Protein AF-A0A091QZM6-F1 (afdb_monomer)

Mean predicted aligned error: 12.88 Å

Sequence (202 aa):
RRRISNVMIALTWALSAAISLAPLFGWGETYSPEQERCQVSQEPSYTIISTGGAFYLPLCVVLFVYWKIYKAAKFRMGGRRKNTVVPLPEAAQVKEASHEPQMVFTARHAAITFQTDGETWREQKEKKAALMVGILIGVFVLCWIPFFITELISPLCSCNIPPIWKSIFLWLGYSNSFFNPLIYTAFNKNYNNAFKNLFVKQ

Structure (mmCIF, N/CA/C/O backbone):
data_AF-A0A091QZM6-F1
#
_entry.id   AF-A0A091QZM6-F1
#
loop_
_atom_site.group_PDB
_atom_site.id
_atom_site.type_symbol
_atom_site.label_atom_id
_atom_site.label_alt_id
_atom_site.label_comp_id
_atom_site.label_asym_id
_atom_site.label_entity_id
_atom_site.label_seq_id
_atom_site.pdbx_PDB_ins_code
_atom_site.Cartn_x
_atom_site.Cartn_y
_atom_site.Cartn_z
_atom_site.occupancy
_atom_site.B_iso_or_equiv
_atom_site.auth_seq_id
_atom_site.auth_comp_id
_atom_site.auth_asym_id
_atom_site.auth_atom_id
_atom_site.pdbx_PDB_model_num
ATOM 1 N N . ARG A 1 1 ? -23.635 -10.072 3.179 1.00 75.00 1 ARG A N 1
ATOM 2 C CA . ARG A 1 1 ? -22.286 -9.681 3.675 1.00 75.00 1 ARG A CA 1
ATOM 3 C C . ARG A 1 1 ? -21.223 -10.721 3.323 1.00 75.00 1 ARG A C 1
ATOM 5 O O . ARG A 1 1 ? -20.401 -10.393 2.490 1.00 75.00 1 ARG A O 1
ATOM 12 N N . ARG A 1 2 ? -21.283 -11.973 3.814 1.00 86.88 2 ARG A N 1
ATOM 13 C CA . ARG A 1 2 ? -20.284 -13.023 3.482 1.00 86.88 2 ARG A CA 1
ATOM 14 C C . ARG A 1 2 ? -20.086 -13.266 1.975 1.00 86.88 2 ARG A C 1
ATOM 16 O O . ARG A 1 2 ? -18.957 -13.271 1.517 1.00 86.88 2 ARG A O 1
ATOM 23 N N . ARG A 1 3 ? -21.174 -13.370 1.196 1.00 90.94 3 ARG A N 1
ATOM 24 C CA . ARG A 1 3 ? -21.093 -13.510 -0.275 1.00 90.94 3 ARG A CA 1
ATOM 25 C C . ARG A 1 3 ? -20.355 -12.340 -0.942 1.00 90.94 3 ARG A C 1
ATOM 27 O O . ARG A 1 3 ? -19.509 -12.570 -1.787 1.00 90.94 3 ARG A O 1
ATOM 34 N N . ILE A 1 4 ? -20.625 -11.109 -0.502 1.00 93.00 4 ILE A N 1
ATOM 35 C CA . ILE A 1 4 ? -19.969 -9.897 -1.020 1.00 93.00 4 ILE A CA 1
ATOM 36 C C . ILE A 1 4 ? -18.479 -9.911 -0.665 1.00 93.00 4 ILE A C 1
ATOM 38 O O . ILE A 1 4 ? -17.653 -9.685 -1.535 1.00 93.00 4 ILE A O 1
ATOM 42 N N . SER A 1 5 ? -18.125 -10.246 0.581 1.00 91.75 5 SER A N 1
ATOM 43 C CA . SER A 1 5 ? -16.723 -10.359 1.000 1.00 91.75 5 SER A CA 1
ATOM 44 C C . SER A 1 5 ? -15.958 -11.412 0.196 1.00 91.75 5 SER A C 1
ATOM 46 O O . SER A 1 5 ? -14.845 -11.142 -0.239 1.00 91.75 5 SER A O 1
ATOM 48 N N . ASN A 1 6 ? -16.562 -12.575 -0.061 1.00 92.69 6 ASN A N 1
ATOM 49 C CA . ASN A 1 6 ? -15.935 -13.621 -0.873 1.00 92.69 6 ASN A CA 1
ATOM 50 C C . ASN A 1 6 ? -15.736 -13.172 -2.324 1.00 92.69 6 ASN A C 1
ATOM 52 O O . ASN A 1 6 ? -14.678 -13.419 -2.892 1.00 92.69 6 ASN A O 1
ATOM 56 N N . VAL A 1 7 ? -16.721 -12.477 -2.903 1.00 95.62 7 VAL A N 1
ATOM 57 C CA . VAL A 1 7 ? -16.600 -11.893 -4.246 1.00 95.62 7 VAL A CA 1
ATOM 58 C C . VAL A 1 7 ? -15.481 -10.854 -4.283 1.00 95.62 7 VAL A C 1
ATOM 60 O O . VAL A 1 7 ? -14.655 -10.899 -5.184 1.00 95.62 7 VAL A O 1
ATOM 63 N N . MET A 1 8 ? -15.393 -9.964 -3.289 1.00 92.06 8 MET A N 1
ATOM 64 C CA . MET A 1 8 ? -14.312 -8.975 -3.210 1.00 92.06 8 MET A CA 1
ATOM 65 C C . MET A 1 8 ? -12.934 -9.641 -3.142 1.00 92.06 8 MET A C 1
ATOM 67 O O . MET A 1 8 ? -12.046 -9.247 -3.886 1.00 92.06 8 MET A O 1
ATOM 71 N N . ILE A 1 9 ? -12.770 -10.676 -2.309 1.00 94.12 9 ILE A N 1
ATOM 72 C CA . ILE A 1 9 ? -11.512 -11.430 -2.206 1.00 94.12 9 ILE A CA 1
ATOM 73 C C . ILE A 1 9 ? -11.170 -12.087 -3.547 1.00 94.12 9 ILE A C 1
ATOM 75 O O . ILE A 1 9 ? -10.050 -11.936 -4.026 1.00 94.12 9 ILE A O 1
ATOM 79 N N . ALA A 1 10 ? -12.127 -12.778 -4.171 1.00 96.12 10 ALA A N 1
ATOM 80 C CA . ALA A 1 10 ? -11.915 -13.438 -5.456 1.00 96.12 10 ALA A CA 1
ATOM 81 C C . ALA A 1 10 ? -11.515 -12.440 -6.554 1.00 96.12 10 ALA A C 1
ATOM 83 O O . ALA A 1 10 ? -10.581 -12.705 -7.305 1.00 96.12 10 ALA A O 1
ATOM 84 N N . LEU A 1 11 ? -12.166 -11.273 -6.605 1.00 93.81 11 LEU A N 1
ATOM 85 C CA . LEU A 1 11 ? -11.822 -10.199 -7.538 1.00 93.81 11 LEU A CA 1
ATOM 86 C C . LEU A 1 11 ? -10.418 -9.645 -7.286 1.00 93.81 11 LEU A C 1
ATOM 88 O O . LEU A 1 11 ? -9.690 -9.408 -8.244 1.00 93.81 11 LEU A O 1
ATOM 92 N N . THR A 1 12 ? -10.015 -9.467 -6.024 1.00 92.81 12 THR A N 1
ATOM 93 C CA . THR A 1 12 ? -8.652 -9.033 -5.689 1.00 92.81 12 THR A CA 1
ATOM 94 C C . THR A 1 12 ? -7.616 -10.036 -6.188 1.00 92.81 12 THR A C 1
ATOM 96 O O . THR A 1 12 ? -6.683 -9.637 -6.874 1.00 92.81 12 THR A O 1
ATOM 99 N N . TRP A 1 13 ? -7.804 -11.331 -5.919 1.00 96.06 13 TRP A N 1
ATOM 100 C CA . TRP A 1 13 ? -6.890 -12.372 -6.400 1.00 96.06 13 TRP A CA 1
ATOM 101 C C . TRP A 1 13 ? -6.849 -12.460 -7.926 1.00 96.06 13 TRP A C 1
ATOM 103 O O . TRP A 1 13 ? -5.766 -12.558 -8.498 1.00 96.06 13 TRP A O 1
ATOM 113 N N . ALA A 1 14 ? -8.007 -12.385 -8.586 1.00 95.50 14 ALA A N 1
ATOM 114 C CA . ALA A 1 14 ? -8.092 -12.414 -10.042 1.00 95.50 14 ALA A CA 1
ATOM 115 C C . ALA A 1 14 ? -7.367 -11.218 -10.679 1.00 95.50 14 ALA A C 1
ATOM 117 O O . ALA A 1 14 ? -6.595 -11.399 -11.617 1.00 95.50 14 ALA A O 1
ATOM 118 N N . LEU A 1 15 ? -7.564 -10.010 -10.141 1.00 92.69 15 LEU A N 1
ATOM 119 C CA . LEU A 1 15 ? -6.886 -8.807 -10.623 1.00 92.69 15 LEU A CA 1
ATOM 120 C C . LEU A 1 15 ? -5.370 -8.881 -10.397 1.00 92.69 15 LEU A C 1
ATOM 122 O O . LEU A 1 15 ? -4.605 -8.551 -11.300 1.00 92.69 15 LEU A O 1
ATOM 126 N N . SER A 1 16 ? -4.928 -9.349 -9.226 1.00 93.75 16 SER A N 1
ATOM 127 C CA . SER A 1 16 ? -3.503 -9.552 -8.948 1.00 93.75 16 SER A CA 1
ATOM 128 C C . SER A 1 16 ? -2.875 -10.564 -9.908 1.00 93.75 16 SER A C 1
ATOM 130 O O . SER A 1 16 ? -1.824 -10.283 -10.474 1.00 93.75 16 SER A O 1
ATOM 132 N N . ALA A 1 17 ? -3.537 -11.699 -10.154 1.00 92.88 17 ALA A N 1
ATOM 133 C CA . ALA A 1 17 ? -3.062 -12.698 -11.109 1.00 92.88 17 ALA A CA 1
ATOM 134 C C . ALA A 1 17 ? -2.987 -12.137 -12.537 1.00 92.88 17 ALA A C 1
ATOM 136 O O . ALA A 1 17 ? -2.003 -12.374 -13.230 1.00 92.88 17 ALA A O 1
ATOM 137 N N . ALA A 1 18 ? -3.979 -11.349 -12.962 1.00 91.31 18 ALA A N 1
ATOM 138 C CA . ALA A 1 18 ? -3.978 -10.725 -14.282 1.00 91.31 18 ALA A CA 1
ATOM 139 C C . ALA A 1 18 ? -2.785 -9.775 -14.475 1.00 91.31 18 ALA A C 1
ATOM 141 O O . ALA A 1 18 ? -2.120 -9.837 -15.505 1.00 91.31 18 ALA A O 1
ATOM 142 N N . ILE A 1 19 ? -2.473 -8.941 -13.475 1.00 90.44 19 ILE A N 1
ATOM 143 C CA . ILE A 1 19 ? -1.323 -8.025 -13.531 1.00 90.44 19 ILE A CA 1
ATOM 144 C C . ILE A 1 19 ? -0.004 -8.812 -13.545 1.00 90.44 19 ILE A C 1
ATOM 146 O O . ILE A 1 19 ? 0.877 -8.504 -14.340 1.00 90.44 19 ILE A O 1
ATOM 150 N N . SER A 1 20 ? 0.133 -9.841 -12.703 1.00 88.94 20 SER A N 1
ATOM 151 C CA . SER A 1 20 ? 1.377 -10.617 -12.592 1.00 88.94 20 SER A CA 1
ATOM 152 C C . SER A 1 20 ? 1.649 -11.544 -13.779 1.00 88.94 20 SER A C 1
ATOM 154 O O . SER A 1 20 ? 2.810 -11.802 -14.082 1.00 88.94 20 SER A O 1
ATOM 156 N N . LEU A 1 21 ? 0.609 -12.062 -14.439 1.00 88.50 21 LEU A N 1
ATOM 157 C CA . LEU A 1 21 ? 0.744 -12.979 -15.577 1.00 88.50 21 LEU A CA 1
ATOM 158 C C . LEU A 1 21 ? 0.763 -12.256 -16.930 1.00 88.50 21 LEU A C 1
ATOM 160 O O . LEU A 1 21 ? 1.063 -12.893 -17.934 1.00 88.50 21 LEU A O 1
ATOM 164 N N . ALA A 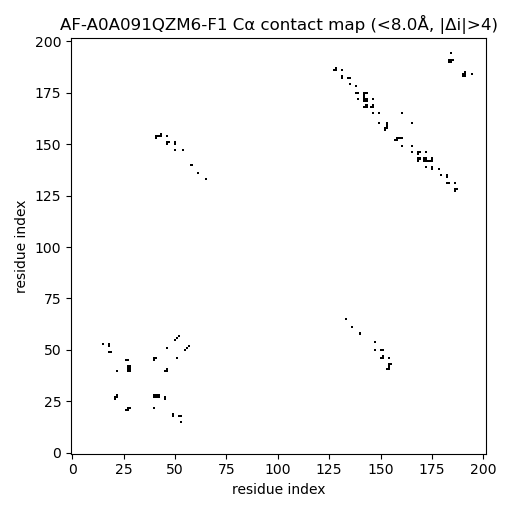1 22 ? 0.478 -10.950 -16.978 1.00 86.44 22 ALA A N 1
ATOM 165 C CA . ALA A 1 22 ? 0.478 -10.169 -18.217 1.00 86.44 22 ALA A CA 1
ATOM 166 C C . ALA A 1 22 ? 1.770 -10.316 -19.060 1.00 86.44 22 ALA A C 1
ATOM 168 O O . ALA A 1 22 ? 1.642 -10.505 -20.273 1.00 86.44 22 ALA A O 1
ATOM 169 N N . PRO A 1 23 ? 2.988 -10.359 -18.474 1.00 83.75 23 PRO A N 1
ATOM 170 C CA . PRO A 1 23 ? 4.209 -10.600 -19.248 1.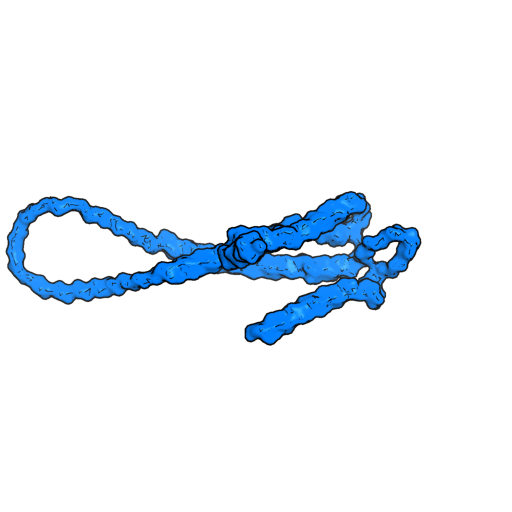00 83.75 23 PRO A CA 1
ATOM 171 C C . PRO A 1 23 ? 4.254 -11.966 -19.946 1.00 83.75 23 PRO A C 1
ATOM 173 O O . PRO A 1 23 ? 4.840 -12.081 -21.018 1.00 83.75 23 PRO A O 1
ATOM 176 N N . LEU A 1 24 ? 3.595 -12.996 -19.400 1.00 81.44 24 LEU A N 1
ATOM 177 C CA . LEU A 1 24 ? 3.545 -14.332 -20.015 1.00 81.44 24 LEU A CA 1
ATOM 178 C C . LEU A 1 24 ? 2.673 -14.372 -21.277 1.00 81.44 24 LEU A C 1
ATOM 180 O O . LEU A 1 24 ? 2.845 -15.257 -22.110 1.00 81.44 24 LEU A O 1
ATOM 184 N N . PHE A 1 25 ? 1.754 -13.416 -21.430 1.00 84.06 25 PHE A N 1
ATOM 185 C CA . PHE A 1 25 ? 0.902 -13.269 -22.613 1.00 84.06 25 PHE A CA 1
ATOM 186 C C . PHE A 1 25 ? 1.492 -12.302 -23.655 1.00 84.06 25 PHE A C 1
ATOM 188 O O . PHE A 1 25 ? 0.777 -11.853 -24.548 1.00 84.06 25 PHE A O 1
ATOM 195 N N . GLY A 1 26 ? 2.787 -11.979 -23.551 1.00 76.56 26 GLY A N 1
ATOM 196 C CA . GLY A 1 26 ? 3.495 -11.114 -24.500 1.00 76.56 26 GLY A CA 1
ATOM 197 C C . GLY A 1 26 ? 3.425 -9.622 -24.175 1.00 76.56 26 GLY A C 1
ATOM 198 O O . GLY A 1 26 ? 3.775 -8.803 -25.020 1.00 76.56 26 GLY A O 1
ATOM 199 N N . TRP A 1 27 ? 2.976 -9.248 -22.970 1.00 75.31 27 TRP A N 1
ATOM 200 C CA . TRP A 1 27 ? 2.929 -7.850 -22.536 1.00 75.31 27 TRP A CA 1
ATOM 201 C C . TRP A 1 27 ? 4.097 -7.526 -21.594 1.00 75.31 27 TRP A C 1
ATOM 203 O O . TRP A 1 27 ? 3.938 -7.430 -20.377 1.00 75.31 27 TRP A O 1
ATOM 213 N N . GLY A 1 28 ? 5.293 -7.427 -22.180 1.00 70.44 28 GLY A N 1
ATOM 214 C CA . GLY A 1 28 ? 6.567 -7.178 -21.504 1.00 70.44 28 GLY A CA 1
ATOM 215 C C . GLY A 1 28 ? 7.761 -7.631 -22.357 1.00 70.44 28 GLY A C 1
ATOM 216 O O . GLY A 1 28 ? 7.587 -8.406 -23.294 1.00 70.44 28 GLY A O 1
ATOM 217 N N . GLU A 1 29 ? 8.967 -7.171 -22.015 1.00 66.19 29 GLU A N 1
ATOM 218 C CA . GLU A 1 29 ? 10.235 -7.665 -22.568 1.00 66.19 29 GLU A CA 1
ATOM 219 C C . GLU A 1 29 ? 10.299 -9.199 -22.550 1.00 66.19 29 GLU A C 1
ATOM 221 O O . GLU A 1 29 ? 9.958 -9.843 -21.550 1.00 66.19 29 GLU A O 1
ATOM 226 N N . THR A 1 30 ? 10.768 -9.779 -23.655 1.00 59.88 30 THR A N 1
ATOM 227 C CA . THR A 1 30 ? 10.914 -11.233 -23.785 1.00 59.88 30 THR A CA 1
ATOM 228 C C . THR A 1 30 ? 12.075 -11.678 -22.897 1.00 59.88 30 THR A C 1
ATOM 230 O O . THR A 1 30 ? 13.169 -11.128 -22.992 1.00 59.88 30 THR A O 1
ATOM 233 N N . TYR A 1 31 ? 11.847 -12.653 -22.011 1.00 59.34 31 TYR A N 1
ATOM 234 C CA . TYR A 1 31 ? 12.883 -13.214 -21.136 1.00 59.34 31 TYR A CA 1
ATOM 235 C C . TYR A 1 31 ? 14.119 -13.611 -21.958 1.00 59.34 31 TYR A C 1
ATOM 237 O O . TYR A 1 31 ? 14.060 -14.568 -22.730 1.00 59.34 31 TYR A O 1
ATOM 245 N N . SER A 1 32 ? 15.225 -12.875 -21.798 1.00 58.25 32 SER A N 1
ATOM 246 C CA . SER A 1 32 ? 16.505 -13.240 -22.401 1.00 58.25 32 SER A CA 1
ATOM 247 C C . SER A 1 32 ? 17.282 -14.126 -21.419 1.00 58.25 32 SER A C 1
ATOM 249 O O . SER A 1 32 ? 17.712 -13.637 -20.367 1.00 58.25 32 SER A O 1
ATOM 251 N N . PRO A 1 33 ? 17.470 -15.428 -21.714 1.00 60.09 33 PRO A N 1
ATOM 252 C CA . PRO A 1 33 ? 18.212 -16.343 -20.846 1.00 60.09 33 PRO A CA 1
ATOM 253 C C . PRO A 1 33 ? 19.700 -15.973 -20.706 1.00 60.09 33 PRO A C 1
ATOM 255 O O . PRO A 1 33 ? 20.365 -16.486 -19.812 1.00 60.09 33 PRO A O 1
ATOM 258 N N . GLU A 1 34 ? 20.223 -15.058 -21.531 1.00 57.16 34 GLU A N 1
ATOM 259 C CA . GLU A 1 34 ? 21.635 -14.647 -21.535 1.00 57.16 34 GLU A CA 1
ATOM 260 C C . GLU A 1 34 ? 22.050 -13.784 -20.330 1.00 57.16 34 GLU A C 1
ATOM 262 O O . GLU A 1 34 ? 23.239 -13.601 -20.083 1.00 57.16 34 GLU A O 1
ATOM 267 N N . GLN A 1 35 ? 21.099 -13.243 -19.560 1.00 61.62 35 GLN A N 1
ATOM 268 C CA . GLN A 1 35 ? 21.398 -12.292 -18.480 1.00 61.62 35 GLN A CA 1
ATOM 269 C C . GLN A 1 35 ? 21.393 -12.876 -17.061 1.00 61.62 35 GLN A C 1
ATOM 271 O O . GLN A 1 35 ? 21.690 -12.122 -16.136 1.00 61.62 35 GLN A O 1
ATOM 276 N N . GLU A 1 36 ? 21.056 -14.161 -16.861 1.00 65.56 36 GLU A N 1
ATOM 277 C CA . GLU A 1 36 ? 20.960 -14.839 -15.541 1.00 65.56 36 GLU A CA 1
ATOM 278 C C . GLU A 1 36 ? 20.250 -14.013 -14.440 1.00 65.56 36 GLU A C 1
ATOM 280 O O . GLU A 1 36 ? 20.461 -14.187 -13.238 1.00 65.56 36 GLU A O 1
ATOM 285 N N . ARG A 1 37 ? 19.386 -13.071 -14.829 1.00 66.56 37 ARG A N 1
ATOM 286 C CA . ARG A 1 37 ? 18.745 -12.118 -13.923 1.00 66.56 37 ARG A CA 1
ATOM 287 C C . ARG A 1 37 ? 17.243 -12.308 -13.964 1.00 66.56 37 ARG A C 1
ATOM 289 O O . ARG A 1 37 ? 16.596 -12.039 -14.967 1.00 66.56 37 ARG A O 1
ATOM 296 N N . CYS A 1 38 ? 16.681 -12.718 -12.830 1.00 73.75 38 CYS A N 1
ATOM 297 C CA . CYS A 1 38 ? 15.241 -12.699 -12.615 1.00 73.75 38 CYS A CA 1
ATOM 298 C C . CYS A 1 38 ? 14.826 -11.283 -12.191 1.00 73.75 38 CYS A C 1
ATOM 300 O O . CYS A 1 38 ? 14.829 -10.956 -11.003 1.00 73.75 38 CYS A O 1
ATOM 302 N N . GLN A 1 39 ? 14.527 -10.424 -13.165 1.00 71.06 39 GLN A N 1
ATOM 303 C CA . GLN A 1 39 ? 13.991 -9.083 -12.928 1.00 71.06 39 GLN A CA 1
ATOM 304 C C . GLN A 1 39 ? 12.633 -8.917 -13.608 1.00 71.06 39 GLN A C 1
ATOM 306 O O . GLN A 1 39 ? 12.346 -9.548 -14.621 1.00 71.06 39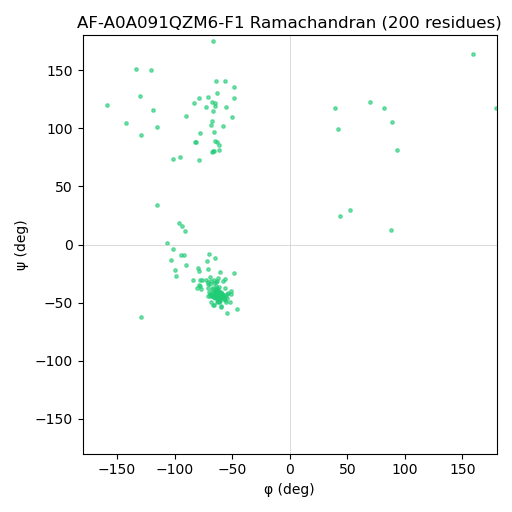 GLN A O 1
ATOM 311 N N . VAL A 1 40 ? 11.788 -8.073 -13.015 1.00 75.69 40 VAL A N 1
ATOM 312 C CA . VAL A 1 40 ? 10.503 -7.693 -13.606 1.00 75.69 40 VAL A CA 1
ATOM 313 C C . VAL A 1 40 ? 10.760 -6.945 -14.914 1.00 75.69 40 VAL A C 1
ATOM 315 O O . VAL A 1 40 ? 11.694 -6.142 -14.996 1.00 75.69 40 VAL A O 1
ATOM 318 N N . SER A 1 41 ? 9.920 -7.218 -15.917 1.00 77.31 41 SER A N 1
ATOM 319 C CA . SER A 1 41 ? 9.962 -6.559 -17.222 1.00 77.31 41 SER A CA 1
ATOM 320 C C . SER A 1 41 ? 10.045 -5.034 -17.076 1.00 77.31 41 SER A C 1
ATOM 322 O O . SER A 1 41 ? 9.231 -4.434 -16.372 1.00 77.31 41 SER A O 1
ATOM 324 N N . GLN A 1 42 ? 11.045 -4.424 -17.719 1.00 75.81 42 GLN A N 1
ATOM 325 C CA . GLN A 1 42 ? 11.314 -2.980 -17.664 1.00 75.81 42 GLN A CA 1
ATOM 326 C C . GLN A 1 42 ? 10.601 -2.203 -18.783 1.00 75.81 42 GLN A C 1
ATOM 328 O O . GLN A 1 42 ? 10.897 -1.028 -18.991 1.00 75.81 42 GLN A O 1
ATOM 333 N N . GLU A 1 43 ? 9.662 -2.835 -19.496 1.00 84.12 43 GLU A N 1
ATOM 334 C CA . GLU A 1 43 ? 8.812 -2.144 -20.467 1.00 84.12 43 GLU A CA 1
ATOM 335 C C . GLU A 1 43 ? 8.084 -0.970 -19.792 1.00 84.12 43 GLU A C 1
ATOM 337 O O . GLU A 1 43 ? 7.266 -1.210 -18.893 1.00 84.12 43 GLU A O 1
ATOM 342 N N . PRO A 1 44 ? 8.298 0.292 -20.220 1.00 85.75 44 PRO A N 1
ATOM 343 C CA . PRO A 1 44 ? 7.722 1.455 -19.546 1.00 85.75 44 PRO A CA 1
ATOM 344 C C . PRO A 1 44 ? 6.194 1.381 -19.426 1.00 85.75 44 PRO A C 1
ATOM 346 O O . PRO A 1 44 ? 5.624 1.750 -18.398 1.00 85.75 44 PRO A O 1
ATOM 349 N N . SER A 1 45 ? 5.523 0.857 -20.457 1.00 87.50 45 SER A N 1
ATOM 350 C CA . SER A 1 45 ? 4.065 0.698 -20.479 1.00 87.50 45 SER A CA 1
ATOM 351 C C . SER A 1 45 ? 3.572 -0.298 -19.421 1.00 87.50 45 SER A C 1
ATOM 353 O O . SER A 1 45 ? 2.647 0.008 -18.662 1.00 87.50 45 SER A O 1
ATOM 355 N N . TYR A 1 46 ? 4.231 -1.453 -19.311 1.00 88.12 46 TYR A N 1
ATOM 356 C CA . TYR A 1 46 ? 3.923 -2.468 -18.310 1.00 88.12 46 TYR A CA 1
ATOM 357 C C . TYR A 1 46 ? 4.238 -1.971 -16.898 1.00 88.12 46 TYR A C 1
ATOM 359 O O . TYR A 1 46 ? 3.411 -2.126 -15.998 1.00 88.12 46 TYR A O 1
ATOM 367 N N . THR A 1 47 ? 5.386 -1.324 -16.681 1.00 89.56 47 THR A N 1
ATOM 368 C CA . THR A 1 47 ? 5.772 -0.812 -15.359 1.00 89.56 47 THR A CA 1
ATOM 369 C C . THR A 1 47 ? 4.781 0.227 -14.838 1.00 89.56 47 THR A C 1
ATOM 371 O O . THR A 1 47 ? 4.358 0.132 -13.687 1.00 89.56 47 THR A O 1
ATOM 374 N N . ILE A 1 48 ? 4.347 1.191 -15.658 1.00 91.38 48 ILE A N 1
ATOM 375 C CA . ILE A 1 48 ? 3.383 2.220 -15.224 1.00 91.38 48 ILE A CA 1
ATOM 376 C C . ILE A 1 48 ? 2.045 1.583 -14.832 1.00 91.38 48 ILE A C 1
ATOM 378 O O . ILE A 1 48 ? 1.497 1.889 -13.771 1.00 91.38 48 ILE A O 1
ATOM 382 N N . ILE A 1 49 ? 1.518 0.681 -15.665 1.00 90.38 49 ILE A N 1
ATOM 383 C CA . ILE A 1 49 ? 0.211 0.053 -15.430 1.00 90.38 49 ILE A CA 1
ATOM 384 C C . ILE A 1 49 ? 0.273 -0.893 -14.228 1.00 90.38 49 ILE A C 1
ATOM 386 O O . ILE A 1 49 ? -0.612 -0.858 -13.372 1.00 90.38 49 ILE A O 1
ATOM 390 N N . SER A 1 50 ? 1.323 -1.709 -14.126 1.00 91.69 50 SER A N 1
ATOM 391 C CA . SER A 1 50 ? 1.485 -2.674 -13.036 1.00 91.69 50 SER A CA 1
ATOM 392 C C . SER A 1 50 ? 1.724 -1.987 -11.693 1.00 91.69 50 SER A C 1
ATOM 394 O O . SER A 1 50 ? 1.005 -2.271 -10.737 1.00 91.69 50 SER A O 1
ATOM 396 N N . THR A 1 51 ? 2.654 -1.030 -11.603 1.00 93.31 51 THR A N 1
ATOM 397 C CA . THR A 1 51 ? 2.906 -0.277 -10.358 1.00 93.31 51 THR A CA 1
ATOM 398 C C . THR A 1 51 ? 1.715 0.607 -9.986 1.00 93.31 51 THR A C 1
ATOM 400 O O . THR A 1 51 ? 1.341 0.698 -8.812 1.00 93.31 51 THR A O 1
ATOM 403 N N . GLY A 1 52 ? 1.053 1.204 -10.981 1.00 94.00 52 GLY A N 1
ATOM 404 C CA . GLY A 1 52 ? -0.173 1.976 -10.816 1.00 94.00 52 GLY A CA 1
ATOM 405 C C . GLY A 1 52 ? -1.307 1.141 -10.226 1.00 94.00 52 GLY A C 1
ATOM 406 O O . GLY A 1 52 ? -1.872 1.507 -9.195 1.00 94.00 52 GLY A O 1
ATOM 407 N N . GLY A 1 53 ? -1.615 0.002 -10.846 1.00 91.56 53 GLY A N 1
ATOM 408 C CA . GLY A 1 53 ? -2.693 -0.896 -10.430 1.00 91.56 53 GLY A CA 1
ATOM 409 C C . GLY A 1 53 ? -2.406 -1.659 -9.136 1.00 91.56 53 GLY A C 1
ATOM 410 O O . GLY A 1 53 ? -3.325 -1.884 -8.350 1.00 91.56 53 GLY A O 1
ATOM 411 N N . ALA A 1 54 ? -1.148 -2.026 -8.885 1.00 91.88 54 ALA A N 1
ATOM 412 C CA . ALA A 1 54 ? -0.765 -2.809 -7.711 1.00 91.88 54 ALA A CA 1
ATOM 413 C C . ALA A 1 54 ? -0.536 -1.957 -6.455 1.00 91.88 54 ALA A C 1
ATOM 415 O O . ALA A 1 54 ? -0.777 -2.440 -5.349 1.00 91.88 54 ALA A O 1
ATOM 416 N N . PHE A 1 55 ? -0.085 -0.707 -6.602 1.00 94.69 55 PHE A N 1
ATOM 417 C CA . PHE A 1 55 ? 0.335 0.106 -5.460 1.00 94.69 55 PHE A CA 1
ATOM 418 C C . PHE A 1 55 ? -0.301 1.490 -5.424 1.00 94.69 55 PHE A C 1
ATOM 420 O O . PHE A 1 55 ? -1.041 1.787 -4.487 1.00 94.69 55 PHE A O 1
ATOM 427 N N . TYR A 1 56 ? -0.053 2.339 -6.423 1.00 95.31 56 TYR A N 1
ATOM 428 C CA . TYR A 1 56 ? -0.417 3.757 -6.329 1.00 95.31 56 TYR A CA 1
ATOM 429 C C . TYR A 1 56 ? -1.931 3.991 -6.300 1.00 95.31 56 TYR A C 1
ATOM 431 O O . TYR A 1 56 ? -2.414 4.761 -5.471 1.00 95.31 56 TYR A O 1
ATOM 439 N N . LEU A 1 57 ? -2.701 3.309 -7.153 1.00 94.81 57 LEU A N 1
ATOM 440 C CA . LEU A 1 57 ? -4.157 3.440 -7.180 1.00 94.81 57 LEU A CA 1
ATOM 441 C C . LEU A 1 57 ? -4.800 2.897 -5.887 1.00 94.81 57 LEU A C 1
ATOM 443 O O . LEU A 1 57 ? -5.536 3.660 -5.249 1.00 94.81 57 LEU A O 1
ATOM 447 N N . PRO A 1 58 ? -4.513 1.655 -5.431 1.00 94.25 58 PRO A N 1
ATOM 448 C CA . PRO A 1 58 ? -4.985 1.180 -4.130 1.00 94.25 58 PRO A CA 1
ATOM 449 C C . PRO A 1 58 ? -4.588 2.105 -2.977 1.00 94.25 58 PRO A C 1
ATOM 451 O O . PRO A 1 58 ? -5.421 2.412 -2.122 1.00 94.25 58 PRO A O 1
ATOM 454 N N . LEU A 1 59 ? -3.349 2.606 -2.973 1.00 95.44 59 LEU A N 1
ATOM 455 C CA . LEU A 1 59 ? -2.857 3.508 -1.939 1.00 95.44 59 LEU A CA 1
ATOM 456 C C . LEU A 1 59 ? -3.652 4.817 -1.899 1.00 95.44 59 LEU A C 1
ATOM 458 O O . LEU A 1 59 ? -4.118 5.216 -0.832 1.00 95.44 59 LEU A O 1
ATOM 462 N N . CYS A 1 60 ? -3.859 5.463 -3.046 1.00 95.69 60 CYS A N 1
ATOM 463 C CA . CYS A 1 60 ? -4.645 6.692 -3.147 1.00 95.69 60 CYS A CA 1
ATOM 464 C C . CYS A 1 60 ? -6.074 6.500 -2.625 1.00 95.69 60 CYS A C 1
ATOM 466 O O . CYS A 1 60 ? -6.563 7.324 -1.849 1.00 95.69 60 CYS A O 1
ATOM 468 N N . VAL A 1 61 ? -6.731 5.396 -2.995 1.00 95.56 61 VAL A N 1
ATOM 469 C CA . VAL A 1 61 ? -8.084 5.070 -2.516 1.00 95.56 61 VAL A CA 1
ATOM 470 C C . VAL A 1 61 ? -8.094 4.887 -0.999 1.00 95.56 61 VAL A C 1
ATOM 472 O O . VAL A 1 61 ? -8.934 5.471 -0.311 1.00 95.56 61 VAL A O 1
ATOM 475 N N . VAL A 1 62 ? -7.149 4.117 -0.457 1.00 94.31 62 VAL A N 1
ATOM 476 C CA . VAL A 1 62 ? -7.046 3.852 0.984 1.00 94.31 62 VAL A CA 1
ATOM 477 C C . VAL A 1 62 ? -6.779 5.138 1.768 1.00 94.31 62 VAL A C 1
ATOM 479 O O . VAL A 1 62 ? -7.471 5.406 2.754 1.00 94.31 62 VAL A O 1
ATOM 482 N N . LEU A 1 63 ? -5.841 5.972 1.314 1.00 94.88 63 LEU A N 1
ATOM 483 C CA . LEU A 1 63 ? -5.537 7.263 1.935 1.00 94.88 63 LEU A CA 1
ATOM 484 C C . LEU A 1 63 ? -6.732 8.214 1.876 1.00 94.88 63 LEU A C 1
ATOM 486 O O . LEU A 1 63 ? -7.041 8.862 2.875 1.00 94.88 63 LEU A O 1
ATOM 490 N N . PHE A 1 64 ? -7.445 8.268 0.750 1.00 95.25 64 PHE A N 1
ATOM 491 C CA . PHE A 1 64 ? -8.646 9.089 0.608 1.00 95.25 64 PHE A CA 1
ATOM 492 C C . PHE A 1 64 ? -9.753 8.652 1.572 1.00 95.25 64 PHE A C 1
ATOM 494 O O . PHE A 1 64 ? -10.322 9.481 2.290 1.00 95.25 64 PHE A O 1
ATOM 501 N N . VAL A 1 65 ? -10.043 7.350 1.632 1.00 94.38 65 VAL A N 1
ATOM 502 C CA . VAL A 1 65 ? -11.039 6.792 2.556 1.00 94.38 65 VAL A CA 1
ATOM 503 C C . VAL A 1 65 ? -10.638 7.083 4.001 1.00 94.38 65 VAL A C 1
ATOM 505 O O . VAL A 1 65 ? -11.461 7.574 4.777 1.00 94.38 65 VAL A O 1
ATOM 508 N N . TYR A 1 66 ? -9.372 6.864 4.361 1.00 90.62 66 TYR A N 1
ATOM 509 C CA . TYR A 1 66 ? -8.877 7.135 5.708 1.00 90.62 66 TYR A CA 1
ATOM 510 C C . TYR A 1 66 ? -8.928 8.624 6.060 1.00 90.62 66 TYR A C 1
ATOM 512 O O . TYR A 1 66 ? -9.375 8.986 7.148 1.00 90.62 66 TYR A O 1
ATOM 520 N N . TRP A 1 67 ? -8.563 9.509 5.134 1.00 91.31 67 TRP A N 1
ATOM 521 C CA . TRP A 1 67 ? -8.677 10.955 5.315 1.00 91.31 67 TRP A CA 1
ATOM 522 C C . TRP A 1 67 ? -10.127 11.385 5.554 1.00 91.31 67 TRP A C 1
ATOM 524 O O . TRP A 1 67 ? -10.398 12.180 6.461 1.00 91.31 67 TRP A O 1
ATOM 534 N N . LYS A 1 68 ? -11.087 10.816 4.813 1.00 91.62 68 LYS A N 1
ATOM 535 C CA . LYS A 1 68 ? -12.516 11.053 5.059 1.00 91.62 68 LYS A CA 1
ATOM 536 C C . LYS A 1 68 ? -12.950 10.571 6.441 1.00 91.62 68 LYS A C 1
ATOM 538 O O . LYS A 1 68 ? -13.677 11.298 7.121 1.00 91.62 68 LYS A O 1
ATOM 543 N N . ILE A 1 69 ? -12.495 9.394 6.870 1.00 89.31 69 ILE A N 1
ATOM 544 C CA . ILE A 1 69 ? -12.774 8.852 8.210 1.00 89.31 69 ILE A CA 1
ATOM 545 C C . ILE A 1 69 ? -12.191 9.775 9.286 1.00 89.31 69 ILE A C 1
ATOM 547 O O . ILE A 1 69 ? -12.898 10.158 10.219 1.00 89.31 69 ILE A O 1
ATOM 551 N N . TYR A 1 70 ? -10.937 10.200 9.131 1.00 86.69 70 TYR A N 1
ATOM 552 C CA . TYR A 1 70 ? -10.271 11.123 10.046 1.00 86.69 70 TYR A CA 1
ATOM 553 C C . TYR A 1 70 ? -11.013 12.461 10.143 1.00 86.69 70 TYR A C 1
ATOM 555 O O . TYR A 1 70 ? -11.271 12.948 11.246 1.00 86.69 70 TYR A O 1
ATOM 563 N N . LYS A 1 71 ? -11.425 13.040 9.008 1.00 87.25 71 LYS A N 1
ATOM 564 C CA . LYS A 1 71 ? -12.198 14.291 8.976 1.00 87.25 71 LYS A CA 1
ATOM 565 C C . LYS A 1 71 ? -13.542 14.137 9.689 1.00 87.25 71 LYS A C 1
ATOM 567 O O . LYS A 1 71 ? -13.901 14.998 10.492 1.00 87.25 71 LYS A O 1
ATOM 572 N N . ALA A 1 72 ? -14.257 13.038 9.447 1.00 86.12 72 ALA A N 1
ATOM 573 C CA . ALA A 1 72 ? -15.520 12.743 10.123 1.00 86.12 72 ALA A CA 1
ATOM 574 C C . ALA A 1 72 ? -15.333 12.580 11.643 1.00 86.12 72 ALA A C 1
ATOM 576 O O . ALA A 1 72 ? -16.109 13.130 12.426 1.00 86.12 72 ALA A O 1
ATOM 577 N N . ALA A 1 73 ? -14.270 11.897 12.076 1.00 81.19 73 ALA A N 1
ATOM 578 C CA . ALA A 1 73 ? -13.937 11.740 13.490 1.00 81.19 73 ALA A CA 1
ATOM 579 C C . ALA A 1 73 ? -13.554 13.076 14.154 1.00 81.19 73 ALA A C 1
ATOM 581 O O . ALA A 1 73 ? -14.021 13.381 15.253 1.00 81.19 73 ALA A O 1
ATOM 582 N N . LYS A 1 74 ? -12.758 13.915 13.477 1.00 78.88 74 LYS A N 1
ATOM 583 C CA . LYS A 1 74 ? -12.366 15.246 13.970 1.00 78.88 74 LYS A CA 1
ATOM 584 C C . LYS A 1 74 ? -13.570 16.180 14.111 1.00 78.88 74 LYS A C 1
ATOM 586 O O . LYS A 1 74 ? -13.662 16.893 15.107 1.00 78.88 74 LYS A O 1
ATOM 591 N N . PHE A 1 75 ? -14.516 16.135 13.171 1.00 73.56 75 PHE A N 1
ATOM 592 C CA . PHE A 1 75 ? -15.755 16.916 13.243 1.00 73.56 75 PHE A CA 1
ATOM 593 C C . PHE A 1 75 ? -16.614 16.525 14.459 1.00 73.56 75 PHE A C 1
ATOM 595 O O . PHE A 1 75 ? -17.103 17.397 15.174 1.00 73.56 75 PHE A O 1
ATOM 602 N N . ARG A 1 76 ? -16.707 15.224 14.774 1.00 68.25 76 ARG A N 1
ATOM 603 C CA . ARG A 1 76 ? -17.399 14.727 15.980 1.00 68.25 76 ARG A CA 1
ATOM 604 C C . ARG A 1 76 ? -16.745 15.203 17.286 1.00 68.25 76 ARG A C 1
ATOM 606 O O . ARG A 1 76 ? -17.447 15.538 18.235 1.00 68.25 76 ARG A O 1
ATOM 613 N N . MET A 1 77 ? -15.413 15.289 17.341 1.00 60.50 77 MET A N 1
ATOM 614 C CA . MET A 1 77 ? -14.697 15.783 18.531 1.00 60.50 77 MET A CA 1
ATOM 615 C C . MET A 1 77 ? -14.757 17.310 18.696 1.00 60.50 77 MET A C 1
ATOM 617 O O . MET A 1 77 ? -14.760 17.799 19.825 1.00 60.50 77 MET A O 1
ATOM 621 N N . GLY A 1 78 ? -14.843 18.067 17.596 1.00 58.25 78 GLY A N 1
ATOM 622 C CA . GLY A 1 78 ? -14.994 19.527 17.624 1.00 58.25 78 GLY A CA 1
ATOM 623 C C . GLY A 1 78 ? -16.330 20.002 18.212 1.00 58.25 78 GLY A C 1
ATOM 624 O O . GLY A 1 78 ? -16.368 21.048 18.853 1.00 58.25 78 GLY A O 1
ATOM 625 N N . GLY A 1 79 ? -17.403 19.215 18.062 1.00 54.03 79 GLY A N 1
ATOM 626 C CA . GLY A 1 79 ? -18.714 19.505 18.660 1.00 54.03 79 GLY A CA 1
ATOM 627 C C . GLY A 1 79 ? -18.812 19.183 20.157 1.00 54.03 79 GLY A C 1
ATOM 628 O O . GLY A 1 79 ? -19.516 19.870 20.890 1.00 54.03 79 GLY A O 1
ATOM 629 N N . ARG A 1 80 ? -18.067 18.180 20.646 1.00 51.62 80 ARG A N 1
ATOM 630 C CA . ARG A 1 80 ? -18.159 17.696 22.039 1.00 51.62 80 ARG A CA 1
ATOM 631 C C . ARG A 1 80 ? -17.406 18.562 23.058 1.00 51.62 80 ARG A C 1
ATOM 633 O O . ARG A 1 80 ? -17.732 18.522 24.238 1.00 51.62 80 ARG A O 1
ATOM 640 N N . ARG A 1 81 ? -16.442 19.385 22.621 1.00 48.53 81 ARG A N 1
ATOM 641 C CA . ARG A 1 81 ? -15.677 20.297 23.501 1.00 48.53 81 ARG A CA 1
ATOM 642 C C . ARG A 1 81 ? -16.485 21.481 24.053 1.00 48.53 81 ARG A C 1
ATOM 644 O O . ARG A 1 81 ? -15.961 22.191 24.902 1.00 48.53 81 ARG A O 1
ATOM 651 N N . LYS A 1 82 ? -17.724 21.702 23.597 1.00 44.72 82 LYS A N 1
ATOM 652 C CA . LYS A 1 82 ? -18.578 22.809 24.066 1.00 44.72 82 LYS A CA 1
ATOM 653 C C . LYS A 1 82 ? -19.547 22.441 25.198 1.00 44.72 82 LYS A C 1
ATOM 655 O O . LYS A 1 82 ? -20.114 23.349 25.787 1.00 44.72 82 LYS A O 1
ATOM 660 N N . ASN A 1 83 ? -19.688 21.159 25.554 1.00 49.31 83 ASN A N 1
ATOM 661 C CA . ASN A 1 83 ? -20.689 20.709 26.535 1.00 49.31 83 ASN A CA 1
ATOM 662 C C . ASN A 1 83 ? -20.073 20.115 27.815 1.00 49.31 83 ASN A C 1
ATOM 664 O O . ASN A 1 83 ? -20.636 19.195 28.404 1.00 49.31 83 ASN A O 1
ATOM 668 N N . THR A 1 84 ? -18.923 20.623 28.266 1.00 39.56 84 THR A N 1
ATOM 669 C CA . THR A 1 84 ? -18.470 20.365 29.640 1.00 39.56 84 THR A CA 1
ATOM 670 C C . THR A 1 84 ? -19.202 21.338 30.561 1.00 39.56 84 THR A C 1
ATOM 672 O O . THR A 1 84 ? -18.727 22.444 30.806 1.00 39.56 84 THR A O 1
ATOM 675 N N . VAL A 1 85 ? -20.388 20.950 31.034 1.00 47.09 85 VAL A N 1
ATOM 676 C CA . VAL A 1 85 ? -21.029 21.618 32.173 1.00 47.09 85 VAL A CA 1
ATOM 677 C C . VAL A 1 85 ? -20.171 21.296 33.393 1.00 47.09 85 VAL A C 1
ATOM 679 O O . VAL A 1 85 ? -20.182 20.169 33.880 1.00 47.09 85 VAL A O 1
ATOM 682 N N . VAL A 1 86 ? -19.362 22.260 33.830 1.00 39.53 86 VAL A N 1
ATOM 683 C CA . VAL A 1 86 ? -18.664 22.209 35.117 1.00 39.53 86 VAL A CA 1
ATOM 684 C C . VAL A 1 86 ? -19.726 22.439 36.198 1.00 39.53 86 VAL A C 1
ATOM 686 O O . VAL A 1 86 ? -20.351 23.501 36.178 1.00 39.53 86 VAL A O 1
ATOM 689 N N . PRO A 1 87 ? -19.983 21.494 37.120 1.00 40.53 87 PRO A N 1
ATOM 690 C CA . PRO A 1 87 ? -20.793 21.786 38.293 1.00 40.53 87 PRO A CA 1
ATOM 691 C C . PRO A 1 87 ? -20.035 22.808 39.145 1.00 40.53 87 PRO A C 1
ATOM 693 O O . PRO A 1 87 ? -18.903 22.556 39.563 1.00 40.53 87 PRO A O 1
ATOM 696 N N . LEU A 1 88 ? -20.636 23.978 39.350 1.00 33.78 88 LEU A N 1
ATOM 697 C CA . LEU A 1 88 ? -20.139 24.972 40.296 1.00 33.78 88 LEU A CA 1
ATOM 698 C C . LEU A 1 88 ? -20.206 24.360 41.713 1.00 33.78 88 LEU A C 1
ATOM 700 O O . LEU A 1 88 ? -21.254 23.808 42.053 1.00 33.78 88 LEU A O 1
ATOM 704 N N . PRO A 1 89 ? -19.141 24.413 42.535 1.00 37.84 89 PRO A N 1
ATOM 705 C CA . PRO A 1 89 ? -19.199 23.907 43.900 1.00 37.84 89 PRO A CA 1
ATOM 706 C C . PRO A 1 89 ? -20.127 24.791 44.734 1.00 37.84 89 PRO A C 1
ATOM 708 O O . PRO A 1 89 ? -19.912 25.998 44.843 1.00 37.84 89 PRO A O 1
ATOM 711 N N . GLU A 1 90 ? -21.153 24.183 45.322 1.00 38.38 90 GLU A N 1
ATOM 712 C CA . GLU A 1 90 ? -22.000 24.804 46.332 1.00 38.38 90 GLU A CA 1
ATOM 713 C C . GLU A 1 90 ? -21.164 25.027 47.598 1.00 38.38 90 GLU A C 1
ATOM 715 O O . GLU A 1 90 ? -20.802 24.082 48.298 1.00 38.38 90 GLU A O 1
ATOM 720 N N . ALA A 1 91 ? -20.804 26.282 47.866 1.00 36.59 91 ALA A N 1
ATOM 721 C CA . ALA A 1 91 ? -20.169 26.681 49.110 1.00 36.59 91 ALA A CA 1
ATOM 722 C C . ALA A 1 91 ? -20.892 27.892 49.709 1.00 36.59 91 ALA A C 1
ATOM 724 O O . ALA A 1 91 ? -21.023 28.930 49.065 1.00 36.59 91 ALA A O 1
ATOM 725 N N . ALA A 1 92 ? -21.257 27.717 50.983 1.00 32.38 92 ALA A N 1
ATOM 726 C CA . ALA A 1 92 ? -21.660 28.708 51.984 1.00 32.38 92 ALA A CA 1
ATOM 727 C C . ALA A 1 92 ? -23.166 29.009 52.140 1.00 32.38 92 ALA A C 1
ATOM 729 O O . ALA A 1 92 ? -23.691 30.035 51.721 1.00 32.38 92 ALA A O 1
ATOM 730 N N . GLN A 1 93 ? -23.820 28.124 52.896 1.00 28.81 93 GLN A N 1
ATOM 731 C CA . GLN A 1 93 ? -24.960 28.430 53.764 1.00 28.81 93 GLN A CA 1
ATOM 732 C C . GLN A 1 93 ? -24.532 29.364 54.915 1.00 28.81 93 GLN A C 1
ATOM 734 O O . GLN A 1 93 ? -23.702 28.957 55.726 1.00 28.81 93 GLN A O 1
ATOM 739 N N . VAL A 1 94 ? -25.147 30.549 55.049 1.00 30.88 94 VAL A N 1
ATOM 740 C CA . VAL A 1 94 ? -25.322 31.255 56.338 1.00 30.88 94 VAL A CA 1
ATOM 741 C C . VAL A 1 94 ? -26.699 31.948 56.377 1.00 30.88 94 VAL A C 1
ATOM 743 O O . VAL A 1 94 ? -26.913 32.961 55.726 1.00 30.88 94 VAL A O 1
ATOM 746 N N . LYS A 1 95 ? -27.605 31.331 57.149 1.00 28.67 95 LYS A N 1
ATOM 747 C CA . LYS A 1 95 ? -28.682 31.850 58.025 1.00 28.67 95 LYS A CA 1
ATOM 748 C C . LYS A 1 95 ? -29.563 33.074 57.655 1.00 28.67 95 LYS A C 1
ATOM 750 O O . LYS A 1 95 ? -29.129 34.214 57.731 1.00 28.67 95 LYS A O 1
ATOM 755 N N . GLU A 1 96 ? -30.864 32.752 57.531 1.00 27.64 96 GLU A N 1
ATOM 756 C CA . GLU A 1 96 ? -31.987 33.162 58.422 1.00 27.64 96 GLU A CA 1
ATOM 757 C C . GLU A 1 96 ? -32.759 34.480 58.148 1.00 27.64 96 GLU A C 1
ATOM 759 O O . GLU A 1 96 ? -32.283 35.556 58.487 1.00 27.64 96 GLU A O 1
ATOM 764 N N . ALA A 1 97 ? -33.998 34.360 57.614 1.00 26.12 97 ALA A N 1
ATOM 765 C CA . ALA A 1 97 ? -35.233 35.054 58.060 1.00 26.12 97 ALA A CA 1
ATOM 766 C C . ALA A 1 97 ? -36.498 34.707 57.206 1.00 26.12 97 ALA A C 1
ATOM 768 O O . ALA A 1 97 ? -36.567 35.040 56.029 1.00 26.12 97 ALA A O 1
ATOM 769 N N . SER A 1 98 ? -37.503 34.106 57.866 1.00 23.72 98 SER A N 1
ATOM 770 C CA . SER A 1 98 ? -38.957 34.425 57.863 1.00 23.72 98 SER A CA 1
ATOM 771 C C . SER A 1 98 ? -39.921 34.204 56.657 1.00 23.72 98 SER A C 1
ATOM 773 O O . SER A 1 98 ? -39.842 34.880 55.640 1.00 23.72 98 SER A O 1
ATOM 775 N N . HIS A 1 99 ? -40.978 33.413 56.956 1.00 23.69 99 HIS A N 1
ATOM 776 C CA . HIS A 1 99 ? -42.386 33.377 56.467 1.00 23.69 99 HIS A CA 1
ATOM 777 C C . HIS A 1 99 ? -42.804 32.672 55.135 1.00 23.69 99 HIS A C 1
ATOM 779 O O . HIS A 1 99 ? -42.448 33.077 54.036 1.00 23.69 99 HIS A O 1
ATOM 785 N N . GLU A 1 100 ? -43.658 31.638 55.284 1.00 24.95 100 GLU A N 1
ATOM 786 C CA . GLU A 1 100 ? -44.488 30.872 54.305 1.00 24.95 100 GLU A CA 1
ATOM 787 C C . GLU A 1 100 ? -45.626 31.713 53.653 1.00 24.95 100 GLU A C 1
ATOM 789 O O . GLU A 1 100 ? -45.902 32.795 54.181 1.00 24.95 100 GLU A O 1
ATOM 794 N N . PRO A 1 101 ? -46.436 31.223 52.668 1.00 35.38 101 PRO A N 1
ATOM 795 C CA . PRO A 1 101 ? -46.322 30.049 51.774 1.00 35.38 101 PRO A CA 1
ATOM 796 C C . PRO A 1 101 ? -46.630 30.354 50.277 1.00 35.38 101 PRO A C 1
ATOM 798 O O . PRO A 1 101 ? -47.502 31.162 49.968 1.00 35.38 101 PRO A O 1
ATOM 801 N N . GLN A 1 102 ? -46.046 29.622 49.314 1.00 24.27 102 GLN A N 1
ATOM 802 C CA . GLN A 1 102 ? -46.745 29.345 48.042 1.00 24.27 102 GLN A CA 1
ATOM 803 C C . GLN A 1 102 ? -46.186 28.117 47.310 1.00 24.27 102 GLN A C 1
ATOM 805 O O . GLN A 1 102 ? -45.020 28.055 46.923 1.00 24.27 102 GLN A O 1
ATOM 810 N N . MET A 1 103 ? -47.063 27.132 47.111 1.00 32.97 103 MET A N 1
ATOM 811 C CA . MET A 1 103 ? -46.805 25.934 46.323 1.00 32.97 103 MET A CA 1
ATOM 812 C C . MET A 1 103 ? -46.636 26.292 44.846 1.00 32.97 103 MET A C 1
ATOM 814 O O . MET A 1 103 ? -47.598 26.661 44.178 1.00 32.97 103 MET A O 1
ATOM 818 N N . VAL A 1 104 ? -45.438 26.081 44.310 1.00 27.14 104 VAL A N 1
ATOM 819 C CA . VAL A 1 104 ? -45.247 25.895 42.871 1.00 27.14 104 VAL A CA 1
ATOM 820 C C . VAL A 1 104 ? -44.427 24.629 42.681 1.00 27.14 104 VAL A C 1
ATOM 822 O O . VAL A 1 104 ? -43.197 24.635 42.720 1.00 27.14 104 VAL A O 1
ATOM 825 N N . PHE A 1 105 ? -45.133 23.518 42.471 1.00 35.12 105 PHE A N 1
ATOM 826 C CA . PHE A 1 105 ? -44.555 22.279 41.966 1.00 35.12 105 PHE A CA 1
ATOM 827 C C . PHE A 1 105 ? -44.089 22.514 40.523 1.00 35.12 105 PHE A C 1
ATOM 829 O O . PHE A 1 105 ? -44.772 22.189 39.557 1.00 35.12 105 PHE A O 1
ATOM 836 N N . THR A 1 106 ? -42.914 23.115 40.357 1.00 36.00 106 THR A N 1
ATOM 837 C CA . THR A 1 106 ? -42.168 23.034 39.099 1.00 36.00 106 THR A CA 1
ATOM 838 C C . THR A 1 106 ? -41.171 21.903 39.235 1.00 36.00 106 THR A C 1
ATOM 840 O O . THR A 1 106 ? -39.971 22.103 39.400 1.00 36.00 106 THR A O 1
ATOM 843 N N . ALA A 1 107 ? -41.679 20.674 39.142 1.00 37.78 107 ALA A N 1
ATOM 844 C CA . ALA A 1 107 ? -40.845 19.528 38.827 1.00 37.78 107 ALA A CA 1
ATOM 845 C C . ALA A 1 107 ? -40.313 19.702 37.398 1.00 37.78 107 ALA A C 1
ATOM 847 O O . ALA A 1 107 ? -40.834 19.128 36.439 1.00 37.78 107 ALA A O 1
ATOM 848 N N . ARG A 1 108 ? -39.260 20.515 37.248 1.00 40.34 108 ARG A N 1
ATOM 849 C CA . ARG A 1 108 ? -38.357 20.436 36.104 1.00 40.34 108 ARG A CA 1
ATOM 850 C C . ARG A 1 108 ? -37.707 19.064 36.191 1.00 40.34 108 ARG A C 1
ATOM 852 O O . ARG A 1 108 ? -36.656 18.898 36.799 1.00 40.34 108 ARG A O 1
ATOM 859 N N . HIS A 1 109 ? -38.364 18.082 35.586 1.00 39.00 109 HIS A N 1
ATOM 860 C CA . HIS A 1 109 ? -37.737 16.849 35.157 1.00 39.00 109 HIS A CA 1
ATOM 861 C C . HIS A 1 109 ? -36.671 17.248 34.138 1.00 39.00 109 HIS A C 1
ATOM 863 O O . HIS A 1 109 ? -36.894 17.234 32.929 1.00 39.00 109 HIS A O 1
ATOM 869 N N . ALA A 1 110 ? -35.508 17.674 34.629 1.00 39.12 110 ALA A N 1
ATOM 870 C CA . ALA A 1 110 ? -34.295 17.568 33.860 1.00 39.12 110 ALA A CA 1
ATOM 871 C C . ALA A 1 110 ? -34.172 16.075 33.573 1.00 39.12 110 ALA A C 1
ATOM 873 O O . ALA A 1 110 ? -33.862 15.287 34.464 1.00 39.12 110 ALA A O 1
ATOM 874 N N . ALA A 1 111 ? -34.518 15.673 32.352 1.00 35.91 111 ALA A N 1
ATOM 875 C CA . ALA A 1 111 ? -34.184 14.361 31.846 1.00 35.91 111 ALA A CA 1
ATOM 876 C C . ALA A 1 111 ? -32.653 14.289 31.835 1.00 35.91 111 ALA A C 1
ATOM 878 O O . ALA A 1 111 ? -32.006 14.630 30.844 1.00 35.91 111 ALA A O 1
ATOM 879 N N . ILE A 1 112 ? -32.063 13.913 32.974 1.00 48.88 112 ILE A N 1
ATOM 880 C CA . ILE A 1 112 ? -30.671 13.502 33.063 1.00 48.88 112 ILE A CA 1
ATOM 881 C C . ILE A 1 112 ? -30.631 12.224 32.243 1.00 48.88 112 ILE A C 1
ATOM 883 O O . ILE A 1 112 ? -30.909 11.129 32.726 1.00 48.88 112 ILE A O 1
ATOM 887 N N . THR A 1 113 ? -30.384 12.386 30.947 1.00 46.34 113 THR A N 1
ATOM 888 C CA . THR A 1 113 ? -30.133 11.267 30.057 1.00 46.34 113 THR A CA 1
ATOM 889 C C . THR A 1 113 ? -28.821 10.688 30.554 1.00 46.34 113 THR A C 1
ATOM 891 O O . THR A 1 113 ? -27.754 11.237 30.284 1.00 46.34 113 THR A O 1
ATOM 894 N N . PHE A 1 114 ? -28.901 9.641 31.375 1.00 48.91 114 PHE A N 1
ATOM 895 C CA . PHE A 1 114 ? -27.753 8.868 31.823 1.00 48.91 114 PHE A CA 1
ATOM 896 C C . PHE A 1 114 ? -27.212 8.154 30.585 1.00 48.91 114 PHE A C 1
ATOM 898 O O . PHE A 1 114 ? -27.562 7.014 30.285 1.00 48.91 114 PHE A O 1
ATOM 905 N N . GLN A 1 115 ? -26.452 8.890 29.777 1.00 53.31 115 GLN A N 1
ATOM 906 C CA . GLN A 1 115 ? -25.944 8.450 28.489 1.00 53.31 115 GLN A CA 1
ATOM 907 C C . GLN A 1 115 ? -24.737 7.535 28.736 1.00 53.31 115 GLN A C 1
ATOM 909 O O . GLN A 1 115 ? -23.579 7.900 28.570 1.00 53.31 115 GLN A O 1
ATOM 914 N N . THR A 1 116 ? -25.074 6.339 29.222 1.00 56.03 116 THR A N 1
ATOM 915 C CA . THR A 1 116 ? -24.493 5.033 28.906 1.00 56.03 116 THR A CA 1
ATOM 916 C C . THR A 1 116 ? -22.970 4.977 28.790 1.00 56.03 116 THR A C 1
ATOM 918 O O . THR A 1 116 ? -22.406 5.171 27.713 1.00 56.03 116 THR A O 1
ATOM 921 N N . ASP A 1 117 ? -22.324 4.522 29.865 1.00 59.00 117 ASP A N 1
ATOM 922 C CA . ASP A 1 117 ? -20.928 4.043 29.900 1.00 59.00 117 ASP A CA 1
ATOM 923 C C . ASP A 1 117 ? -20.610 3.021 28.771 1.00 59.00 117 ASP A C 1
ATOM 925 O O . ASP A 1 117 ? -19.491 2.898 28.274 1.00 59.00 117 ASP A O 1
ATOM 929 N N . GLY A 1 118 ? -21.639 2.330 28.263 1.00 64.75 118 GLY A N 1
ATOM 930 C CA . GLY A 1 118 ? -21.534 1.454 27.094 1.00 64.75 118 GLY A CA 1
ATOM 931 C C . GLY A 1 118 ? -21.269 2.166 25.757 1.00 64.75 118 GLY A C 1
ATOM 932 O O . GLY A 1 118 ? -20.614 1.585 24.888 1.00 64.75 118 GLY A O 1
ATOM 933 N N . GLU A 1 119 ? -21.739 3.401 25.554 1.00 69.75 119 GLU A N 1
ATOM 934 C CA . GLU A 1 119 ? -21.522 4.145 24.300 1.00 69.75 119 GLU A CA 1
ATOM 935 C C . GLU A 1 119 ? -20.138 4.792 24.238 1.00 69.75 119 GLU A C 1
ATOM 937 O O . GLU A 1 119 ? -19.478 4.738 23.197 1.00 69.75 119 GLU A O 1
ATOM 942 N N . THR A 1 120 ? -19.636 5.300 25.365 1.00 73.06 120 THR A N 1
ATOM 943 C CA . THR A 1 120 ? -18.260 5.806 25.483 1.00 73.06 120 THR A CA 1
ATOM 944 C C . THR A 1 120 ? -17.236 4.688 25.269 1.00 73.06 120 THR A C 1
ATOM 946 O O . THR A 1 120 ? -16.256 4.885 24.543 1.00 73.06 120 THR A O 1
ATOM 949 N N . TRP A 1 121 ? -17.475 3.490 25.815 1.00 70.19 121 TRP A N 1
ATOM 950 C CA . TRP A 1 121 ? -16.621 2.316 25.599 1.00 70.19 121 TRP A CA 1
ATOM 951 C C . TRP A 1 121 ? -16.600 1.856 24.133 1.00 70.19 121 TRP A C 1
ATOM 953 O O . TRP A 1 121 ? -15.532 1.558 23.586 1.00 70.19 121 TRP A O 1
ATOM 963 N N . ARG A 1 122 ? -17.762 1.836 23.460 1.00 76.00 122 ARG A N 1
ATOM 964 C CA . ARG A 1 122 ? -17.859 1.522 22.021 1.00 76.00 122 ARG A CA 1
ATOM 965 C C . ARG A 1 122 ? -17.084 2.535 21.182 1.00 76.00 122 ARG A C 1
ATOM 967 O O . ARG A 1 122 ? -16.279 2.128 20.349 1.00 76.00 122 ARG A O 1
ATOM 974 N N . GLU A 1 123 ? -17.231 3.827 21.466 1.00 78.88 123 GLU A N 1
ATOM 975 C CA . GLU A 1 123 ? -16.506 4.898 20.773 1.00 78.88 123 GLU A CA 1
ATOM 976 C C . GLU A 1 123 ? -14.982 4.780 20.964 1.00 78.88 123 GLU A C 1
ATOM 978 O O . GLU A 1 123 ? -14.210 4.943 20.016 1.00 78.88 123 GLU A O 1
ATOM 983 N N . GLN A 1 124 ? -14.517 4.449 22.174 1.00 76.88 124 GLN A N 1
ATOM 984 C CA . GLN A 1 124 ? -13.095 4.189 22.430 1.00 76.88 124 GLN A CA 1
ATOM 985 C C . GLN A 1 124 ? -12.579 2.974 21.648 1.00 76.88 124 GLN A C 1
ATOM 987 O O . GLN A 1 124 ? -11.461 3.005 21.127 1.00 76.88 124 GLN A O 1
ATOM 992 N N . LYS A 1 125 ? -13.376 1.906 21.539 1.00 80.94 125 LYS A N 1
ATOM 993 C CA . LYS A 1 125 ? -13.020 0.708 20.767 1.00 80.94 125 LYS A CA 1
ATOM 994 C C . LYS A 1 125 ? -12.953 1.002 19.267 1.00 80.94 125 LYS A C 1
ATOM 996 O O . LYS A 1 125 ? -12.015 0.556 18.611 1.00 80.94 125 LYS A O 1
ATOM 1001 N N . GLU A 1 126 ? -13.884 1.796 18.746 1.00 83.00 126 GLU A N 1
ATOM 1002 C CA . GLU A 1 126 ? -13.872 2.270 17.357 1.00 83.00 126 GLU A CA 1
ATOM 1003 C C . GLU A 1 126 ? -12.652 3.151 17.063 1.00 83.00 126 GLU A C 1
ATOM 1005 O O . GLU A 1 126 ? -11.977 2.940 16.058 1.00 83.00 126 GLU A O 1
ATOM 1010 N N . LYS A 1 127 ? -12.296 4.075 17.968 1.00 82.19 127 LYS A N 1
ATOM 1011 C CA . LYS A 1 127 ? -11.076 4.897 17.852 1.00 82.19 127 LYS A CA 1
ATOM 1012 C C . LYS A 1 127 ? -9.808 4.047 17.832 1.00 82.19 127 LYS A C 1
ATOM 1014 O O . LYS A 1 127 ? -8.929 4.292 17.010 1.00 82.19 127 LYS A O 1
ATOM 1019 N N . LYS A 1 128 ? -9.715 3.031 18.697 1.00 84.38 128 LYS A N 1
ATOM 1020 C CA . LYS A 1 128 ? -8.584 2.087 18.710 1.00 84.38 128 LYS A CA 1
ATOM 1021 C C . LYS A 1 128 ? -8.505 1.270 17.422 1.00 84.38 128 LYS A C 1
ATOM 1023 O O . LYS A 1 128 ? -7.415 1.104 16.885 1.00 84.38 128 LYS A O 1
ATOM 1028 N N . ALA A 1 129 ? -9.641 0.805 16.905 1.00 85.88 129 ALA A N 1
ATOM 1029 C CA . ALA A 1 129 ? -9.691 0.101 15.627 1.00 85.88 129 ALA A CA 1
ATOM 1030 C C . ALA A 1 129 ? -9.257 1.008 14.462 1.00 85.88 129 ALA A C 1
ATOM 1032 O O . ALA A 1 129 ? -8.453 0.591 13.634 1.00 85.88 129 ALA A O 1
ATOM 1033 N N . ALA A 1 130 ? -9.719 2.261 14.428 1.00 87.00 130 ALA A N 1
ATOM 1034 C CA . ALA A 1 130 ? -9.307 3.237 13.421 1.00 87.00 130 ALA A CA 1
ATOM 1035 C C . ALA A 1 130 ? -7.809 3.574 13.512 1.00 87.00 130 ALA A C 1
ATOM 1037 O O . ALA A 1 130 ? -7.145 3.650 12.482 1.00 87.00 130 ALA A O 1
ATOM 1038 N N . LEU A 1 131 ? -7.262 3.713 14.726 1.00 87.31 131 LEU A N 1
ATOM 1039 C CA . LEU A 1 131 ? -5.826 3.904 14.948 1.00 87.31 131 LEU A CA 1
ATOM 1040 C C . LEU A 1 131 ? -5.018 2.710 14.430 1.00 87.31 131 LEU A C 1
ATOM 1042 O O . LEU A 1 131 ? -4.046 2.906 13.711 1.00 87.31 131 LEU A O 1
ATOM 1046 N N . MET A 1 132 ? -5.439 1.484 14.751 1.00 89.38 132 MET A N 1
ATOM 1047 C CA . MET A 1 132 ? -4.801 0.262 14.256 1.00 89.38 132 MET A CA 1
ATOM 1048 C C . MET A 1 132 ? -4.772 0.238 12.723 1.00 89.38 132 MET A C 1
ATOM 1050 O O . MET A 1 132 ? -3.720 0.005 12.139 1.00 89.38 132 MET A O 1
ATOM 1054 N N . VAL A 1 133 ? -5.899 0.545 12.068 1.00 91.00 133 VAL A N 1
ATOM 1055 C CA . VAL A 1 133 ? -5.979 0.653 10.600 1.00 91.00 133 VAL A CA 1
ATOM 1056 C C . VAL A 1 133 ? -5.034 1.734 10.068 1.00 91.00 133 VAL A C 1
ATOM 1058 O O . VAL A 1 133 ? -4.325 1.489 9.098 1.00 91.00 133 VAL A O 1
ATOM 1061 N N . GLY A 1 134 ? -4.961 2.897 10.719 1.00 91.88 134 GLY A N 1
ATOM 1062 C CA . GLY A 1 134 ? -4.024 3.961 10.349 1.00 91.88 134 GLY A CA 1
ATOM 1063 C C . GLY A 1 134 ? -2.555 3.541 10.457 1.00 91.88 134 GLY A C 1
ATOM 1064 O O . GLY A 1 134 ? -1.770 3.848 9.563 1.00 91.88 134 GLY A O 1
ATOM 1065 N N . ILE A 1 135 ? -2.189 2.796 11.504 1.00 92.31 135 ILE A N 1
ATOM 1066 C CA . ILE A 1 135 ? -0.830 2.260 11.684 1.00 92.31 135 ILE A CA 1
ATOM 1067 C C . ILE A 1 135 ? -0.506 1.236 10.591 1.00 92.31 135 ILE A C 1
ATOM 1069 O O . ILE A 1 135 ? 0.566 1.317 10.001 1.00 92.31 135 ILE A O 1
ATOM 1073 N N . LEU A 1 136 ? -1.431 0.323 10.273 1.00 92.75 136 LEU A N 1
ATOM 1074 C CA . LEU A 1 136 ? -1.247 -0.662 9.197 1.00 92.75 136 LEU A CA 1
ATOM 1075 C C . LEU A 1 136 ? -0.978 0.021 7.849 1.00 92.75 136 LEU A C 1
ATOM 1077 O O . LEU A 1 136 ? -0.043 -0.350 7.147 1.00 92.75 136 LEU A O 1
ATOM 1081 N N . ILE A 1 137 ? -1.757 1.057 7.517 1.00 93.88 137 ILE A N 1
ATOM 1082 C CA . ILE A 1 137 ? -1.567 1.846 6.291 1.00 93.88 137 ILE A CA 1
ATOM 1083 C C . ILE A 1 137 ? -0.212 2.560 6.318 1.00 93.88 137 ILE A C 1
ATOM 1085 O O . ILE A 1 137 ? 0.516 2.519 5.332 1.00 93.88 137 ILE A O 1
ATOM 1089 N N . GLY A 1 138 ? 0.146 3.193 7.438 1.00 94.50 138 GLY A N 1
ATOM 1090 C CA . GLY A 1 138 ? 1.420 3.900 7.582 1.00 94.50 138 GLY A CA 1
ATOM 1091 C C . GLY A 1 138 ? 2.631 2.984 7.406 1.00 94.50 138 GLY A C 1
ATOM 1092 O O . GLY A 1 138 ? 3.540 3.314 6.651 1.00 94.50 138 GLY A O 1
ATOM 1093 N N . VAL A 1 139 ? 2.628 1.812 8.045 1.00 95.62 139 VAL A N 1
ATOM 1094 C CA . VAL A 1 139 ? 3.711 0.826 7.915 1.00 95.62 139 VAL A CA 1
ATOM 1095 C C . VAL A 1 139 ? 3.785 0.276 6.494 1.00 95.62 139 VAL A C 1
ATOM 1097 O O . VAL A 1 139 ? 4.875 0.233 5.929 1.00 95.62 139 VAL A O 1
ATOM 1100 N N . PHE A 1 140 ? 2.642 -0.057 5.886 1.00 95.25 140 PHE A N 1
ATOM 1101 C CA . PHE A 1 140 ? 2.586 -0.492 4.491 1.00 95.25 140 PHE A CA 1
ATOM 1102 C C . PHE A 1 140 ? 3.232 0.536 3.557 1.00 95.25 140 PHE A C 1
ATOM 1104 O O . PHE A 1 140 ? 4.104 0.190 2.766 1.00 95.25 140 PHE A O 1
ATOM 1111 N N . VAL A 1 141 ? 2.858 1.809 3.699 1.00 95.56 141 VAL A N 1
ATOM 1112 C CA . VAL A 1 141 ? 3.404 2.924 2.916 1.00 95.56 141 VAL A CA 1
ATOM 1113 C C . VAL A 1 141 ? 4.910 3.058 3.110 1.00 95.56 141 VAL A C 1
ATOM 1115 O O . VAL A 1 141 ? 5.644 3.064 2.128 1.00 95.56 141 VAL A O 1
ATOM 1118 N N . LEU A 1 142 ? 5.382 3.130 4.354 1.00 95.62 142 LEU A N 1
ATOM 1119 C CA . LEU A 1 142 ? 6.806 3.305 4.651 1.00 95.62 142 LEU A CA 1
ATOM 1120 C C . LEU A 1 142 ? 7.659 2.144 4.131 1.00 95.62 142 LEU A C 1
ATOM 1122 O O . LEU A 1 142 ? 8.771 2.371 3.660 1.00 95.62 142 LEU A O 1
ATOM 1126 N N . CYS A 1 143 ? 7.137 0.918 4.191 1.00 96.31 143 CYS A N 1
ATOM 1127 C CA . CYS A 1 143 ? 7.872 -0.264 3.757 1.00 96.31 143 CYS A CA 1
ATOM 1128 C C . CYS A 1 143 ? 7.910 -0.410 2.230 1.00 96.31 143 CYS A C 1
ATOM 1130 O O . CYS A 1 143 ? 8.927 -0.822 1.680 1.00 96.31 143 CYS A O 1
ATOM 1132 N N . TRP A 1 144 ? 6.813 -0.082 1.541 1.00 96.12 144 TRP A N 1
ATOM 1133 C CA . TRP A 1 144 ? 6.662 -0.360 0.109 1.00 96.12 144 TRP A CA 1
ATOM 1134 C C . TRP A 1 144 ? 6.959 0.829 -0.809 1.00 96.12 144 TRP A C 1
ATOM 1136 O O . TR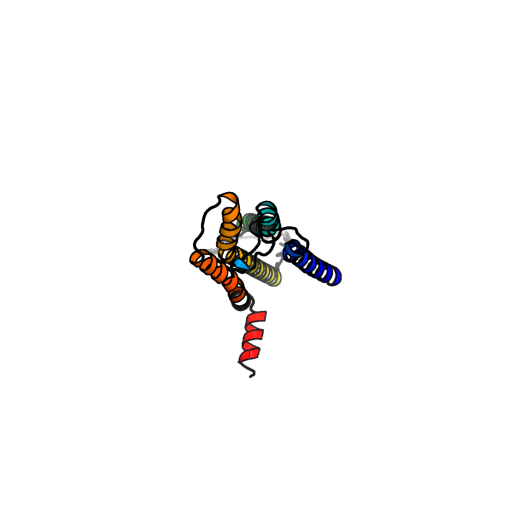P A 1 144 ? 7.382 0.606 -1.943 1.00 96.12 144 TRP A O 1
ATOM 1146 N N . ILE A 1 145 ? 6.789 2.078 -0.350 1.00 95.44 145 ILE A N 1
ATOM 1147 C CA . ILE A 1 145 ? 7.062 3.272 -1.171 1.00 95.44 145 ILE A CA 1
ATOM 1148 C C . ILE A 1 145 ? 8.465 3.249 -1.798 1.00 95.44 145 ILE A C 1
ATOM 1150 O O . ILE A 1 145 ? 8.544 3.480 -3.004 1.00 95.44 145 ILE A O 1
ATOM 1154 N N . PRO A 1 146 ? 9.560 2.983 -1.054 1.00 95.06 146 PRO A N 1
ATOM 1155 C CA . PRO A 1 146 ? 10.906 3.071 -1.619 1.00 95.06 146 PRO A CA 1
ATOM 1156 C C . PRO A 1 146 ? 11.095 2.132 -2.813 1.00 95.06 146 PRO A C 1
ATOM 1158 O O . PRO A 1 146 ? 11.612 2.547 -3.846 1.00 95.06 146 PRO A O 1
ATOM 1161 N N . PHE A 1 147 ? 10.586 0.903 -2.701 1.00 93.62 147 PHE A N 1
ATOM 1162 C CA . PHE A 1 147 ? 10.644 -0.095 -3.764 1.00 93.62 147 PHE A CA 1
ATOM 1163 C C . PHE A 1 147 ? 9.820 0.325 -4.989 1.00 93.62 147 PHE A C 1
ATOM 1165 O O . PHE A 1 147 ? 10.351 0.377 -6.099 1.00 93.62 147 PHE A O 1
ATOM 1172 N N . PHE A 1 148 ? 8.548 0.695 -4.800 1.00 94.38 148 PHE A N 1
ATOM 1173 C CA . PHE A 1 148 ? 7.682 1.079 -5.921 1.00 94.38 148 PHE A CA 1
ATOM 1174 C C . PHE A 1 148 ? 8.144 2.360 -6.621 1.00 94.38 148 PHE A C 1
ATOM 1176 O O . PHE A 1 148 ? 8.029 2.449 -7.840 1.00 94.38 148 PHE A O 1
ATOM 1183 N N . ILE A 1 149 ? 8.730 3.316 -5.889 1.00 93.31 149 ILE A N 1
ATOM 1184 C CA . ILE A 1 149 ? 9.372 4.491 -6.492 1.00 93.31 149 ILE A CA 1
ATOM 1185 C C . ILE A 1 149 ? 10.536 4.064 -7.385 1.00 93.31 149 ILE A C 1
ATOM 1187 O O . ILE A 1 149 ? 10.625 4.530 -8.520 1.00 93.31 149 ILE A O 1
ATOM 1191 N N . THR A 1 150 ? 11.423 3.184 -6.906 1.00 90.50 150 THR A N 1
ATOM 1192 C CA . THR A 1 150 ? 12.558 2.733 -7.723 1.00 90.50 150 THR A CA 1
ATOM 1193 C C . THR A 1 150 ? 12.128 1.954 -8.957 1.00 90.50 150 THR A C 1
ATOM 1195 O O . THR A 1 150 ? 12.708 2.163 -10.019 1.00 90.50 150 THR A O 1
ATOM 1198 N N . GLU A 1 151 ? 11.098 1.114 -8.845 1.00 89.44 151 GLU A N 1
ATOM 1199 C CA . GLU A 1 151 ? 10.557 0.374 -9.988 1.00 89.44 151 GLU A CA 1
ATOM 1200 C C . GLU A 1 151 ? 9.889 1.305 -11.000 1.00 89.44 151 GLU A C 1
ATOM 1202 O O . GLU A 1 151 ? 10.093 1.128 -12.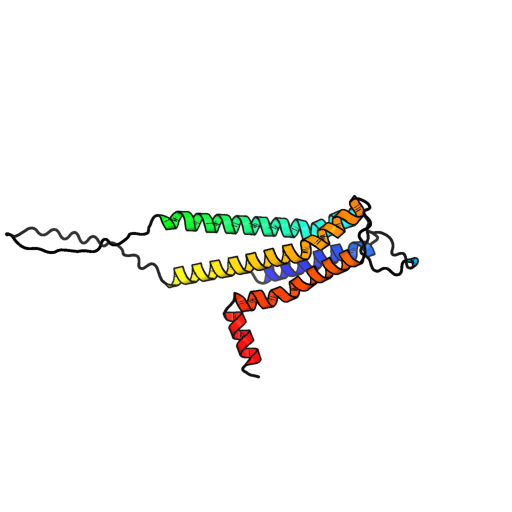193 1.00 89.44 151 GLU A O 1
ATOM 1207 N N . LEU A 1 152 ? 9.172 2.343 -10.558 1.00 90.88 152 LEU A N 1
ATOM 1208 C CA . LEU A 1 152 ? 8.566 3.316 -11.468 1.00 90.88 152 LEU A CA 1
ATOM 1209 C C . LEU A 1 152 ? 9.617 4.185 -12.177 1.00 90.88 152 LEU A C 1
ATOM 1211 O O . LEU A 1 152 ? 9.491 4.455 -13.366 1.00 90.88 152 LEU A O 1
ATOM 1215 N N . ILE A 1 153 ? 10.646 4.644 -11.461 1.00 90.06 153 ILE A N 1
ATOM 1216 C CA . ILE A 1 153 ? 11.632 5.599 -11.990 1.00 90.06 153 ILE A CA 1
ATOM 1217 C C . ILE A 1 153 ? 12.672 4.919 -12.893 1.00 90.06 153 ILE A C 1
ATOM 1219 O O . ILE A 1 153 ? 13.081 5.521 -13.885 1.00 90.06 153 ILE A O 1
ATOM 1223 N N . SER A 1 154 ? 13.070 3.678 -12.585 1.00 86.56 154 SER A N 1
ATOM 1224 C CA . SER A 1 154 ? 14.086 2.901 -13.321 1.00 86.56 154 SER A CA 1
ATOM 1225 C C . SER A 1 154 ? 13.908 2.953 -14.853 1.00 86.56 154 SER A C 1
ATOM 1227 O O . SER A 1 154 ? 14.827 3.429 -15.527 1.00 86.56 154 SER A O 1
ATOM 1229 N N . PRO A 1 155 ? 12.740 2.592 -15.427 1.00 84.50 155 PRO A N 1
ATOM 1230 C CA . PRO A 1 155 ? 12.528 2.665 -16.874 1.00 84.50 155 PRO A CA 1
ATOM 1231 C C . PRO A 1 155 ? 12.229 4.081 -17.392 1.00 84.50 155 PRO A C 1
ATOM 1233 O O . PRO A 1 155 ? 12.471 4.364 -18.560 1.00 84.50 155 PRO A O 1
ATOM 1236 N N . LEU A 1 156 ? 11.730 4.995 -16.550 1.00 84.50 156 LEU A N 1
ATOM 1237 C CA . LEU A 1 156 ? 11.341 6.347 -16.978 1.00 84.50 156 LEU A CA 1
ATOM 1238 C C . LEU A 1 156 ? 12.528 7.295 -17.168 1.00 84.50 156 LEU A C 1
ATOM 1240 O O . LEU A 1 156 ? 12.495 8.144 -18.054 1.00 84.50 156 LEU A O 1
ATOM 1244 N N . CYS A 1 157 ? 13.564 7.178 -16.337 1.00 83.44 157 CYS A N 1
ATOM 1245 C CA . CYS A 1 157 ? 14.760 8.020 -16.435 1.00 83.44 157 CYS A CA 1
ATOM 1246 C C . CYS A 1 157 ? 15.982 7.285 -16.992 1.00 83.44 157 CYS A C 1
ATOM 1248 O O . CYS A 1 157 ? 17.055 7.880 -17.062 1.00 83.44 157 CYS A O 1
ATOM 1250 N N . SER A 1 158 ? 15.846 6.000 -17.357 1.00 78.06 158 SER A N 1
ATOM 1251 C CA . SER A 1 158 ? 16.976 5.129 -17.724 1.00 78.06 158 SER A CA 1
ATOM 1252 C C . SER A 1 158 ? 18.092 5.125 -16.663 1.00 78.06 158 SER A C 1
ATOM 1254 O O . SER A 1 158 ? 19.275 4.971 -16.970 1.00 78.06 158 SER A O 1
ATOM 1256 N N . CYS A 1 159 ? 17.729 5.339 -15.393 1.00 80.56 159 CYS A N 1
ATOM 1257 C CA . CYS A 1 159 ? 18.691 5.443 -14.307 1.00 80.56 159 CYS A CA 1
ATOM 1258 C C . CYS A 1 159 ? 19.165 4.051 -13.889 1.00 80.56 159 CYS A C 1
ATOM 1260 O O . CYS A 1 159 ? 18.369 3.198 -13.497 1.00 80.56 159 CYS A O 1
ATOM 1262 N N . ASN A 1 160 ? 20.479 3.840 -13.881 1.00 80.31 160 ASN A N 1
ATOM 1263 C CA . ASN A 1 160 ? 21.060 2.602 -13.374 1.00 80.31 160 ASN A CA 1
ATOM 1264 C C . ASN A 1 160 ? 21.087 2.608 -11.841 1.00 80.31 160 ASN A C 1
ATOM 1266 O O . ASN A 1 160 ? 21.998 3.153 -11.218 1.00 80.31 160 ASN A O 1
ATOM 1270 N N . ILE A 1 161 ? 20.075 1.998 -11.226 1.00 82.62 161 ILE A N 1
ATOM 1271 C CA . ILE A 1 161 ? 20.020 1.796 -9.776 1.00 82.62 161 ILE A CA 1
ATOM 1272 C C . ILE A 1 161 ? 20.827 0.535 -9.430 1.00 82.62 161 ILE A C 1
ATOM 1274 O O . ILE A 1 161 ? 20.480 -0.550 -9.908 1.00 82.62 161 ILE A O 1
ATOM 1278 N N . PRO A 1 162 ? 21.869 0.631 -8.580 1.00 86.50 162 PRO A N 1
ATOM 1279 C CA . PRO A 1 162 ? 22.657 -0.530 -8.190 1.00 86.50 162 PRO A CA 1
ATOM 1280 C C . PRO A 1 162 ? 21.787 -1.643 -7.568 1.00 86.50 162 PRO A C 1
ATOM 1282 O O . PRO A 1 162 ? 20.911 -1.341 -6.751 1.00 86.50 162 PRO A O 1
ATOM 1285 N N . PRO A 1 163 ? 22.051 -2.933 -7.861 1.00 85.06 163 PRO A N 1
ATOM 1286 C CA . PRO A 1 163 ? 21.244 -4.053 -7.360 1.00 85.06 163 PRO A CA 1
ATOM 1287 C C . PRO A 1 163 ? 21.120 -4.114 -5.832 1.00 85.06 163 PRO A C 1
ATOM 1289 O O . PRO A 1 163 ? 20.099 -4.560 -5.309 1.00 85.06 163 PRO A O 1
ATOM 1292 N N . ILE A 1 164 ? 22.136 -3.627 -5.109 1.00 89.94 164 ILE A N 1
ATOM 1293 C CA . ILE A 1 164 ? 22.129 -3.56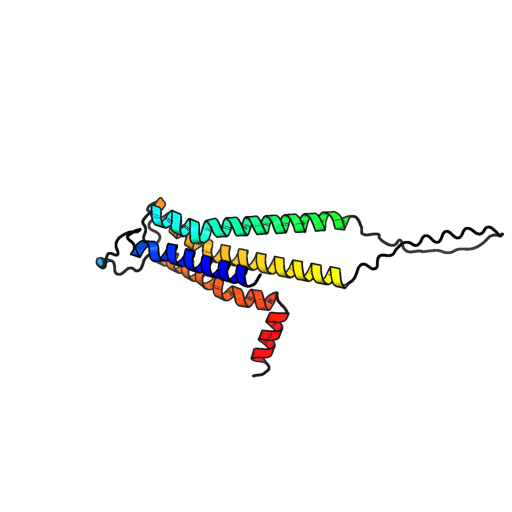9 -3.644 1.00 89.94 164 ILE A CA 1
ATOM 1294 C C . ILE A 1 164 ? 20.974 -2.712 -3.108 1.00 89.94 164 ILE A C 1
ATOM 1296 O O . ILE A 1 164 ? 20.301 -3.121 -2.167 1.00 89.94 164 ILE A O 1
ATOM 1300 N N . TRP A 1 165 ? 20.676 -1.576 -3.746 1.00 89.81 165 TRP A N 1
ATOM 1301 C CA . TRP A 1 165 ? 19.583 -0.693 -3.332 1.00 89.81 165 TRP A CA 1
ATOM 1302 C C . TRP A 1 165 ? 18.218 -1.318 -3.603 1.00 89.81 165 TRP A C 1
ATOM 1304 O O . TRP A 1 165 ? 17.349 -1.278 -2.732 1.00 89.81 165 TRP A O 1
ATOM 1314 N N . LYS A 1 166 ? 18.055 -1.977 -4.759 1.00 87.62 166 LYS A N 1
ATOM 1315 C CA . LYS A 1 166 ? 16.835 -2.740 -5.066 1.00 87.62 166 LYS A CA 1
ATOM 1316 C C . LYS A 1 166 ? 16.594 -3.838 -4.025 1.00 87.62 166 LYS A C 1
ATOM 1318 O O . LYS A 1 166 ? 15.477 -3.980 -3.536 1.00 87.62 166 LYS A O 1
ATOM 1323 N N . SER A 1 167 ? 17.647 -4.561 -3.635 1.00 90.75 167 SER A N 1
ATOM 1324 C CA . SER A 1 167 ? 17.575 -5.588 -2.590 1.00 90.75 167 SER A CA 1
ATOM 1325 C C . SER A 1 167 ? 17.159 -4.998 -1.239 1.00 90.75 167 SER A C 1
ATOM 1327 O O . SER A 1 167 ? 16.202 -5.476 -0.635 1.00 90.75 167 SER A O 1
ATOM 1329 N N . ILE A 1 168 ? 17.803 -3.913 -0.791 1.00 94.75 168 ILE A N 1
ATOM 1330 C CA . ILE A 1 168 ? 17.474 -3.246 0.481 1.00 94.75 168 ILE A CA 1
ATOM 1331 C C . ILE A 1 168 ? 15.995 -2.836 0.527 1.00 94.75 168 ILE A C 1
ATOM 1333 O O . ILE A 1 168 ? 15.307 -3.127 1.506 1.00 94.75 168 ILE A O 1
ATOM 1337 N N . PHE A 1 169 ? 15.485 -2.196 -0.528 1.00 94.56 169 PHE A N 1
ATOM 1338 C CA . PHE A 1 169 ? 14.088 -1.756 -0.567 1.00 94.56 169 PHE A CA 1
ATOM 1339 C C . PHE A 1 169 ? 13.099 -2.918 -0.655 1.00 94.56 169 PHE A C 1
ATOM 1341 O O . PHE A 1 169 ? 12.033 -2.855 -0.046 1.00 94.56 169 PHE A O 1
ATOM 1348 N N . LEU A 1 170 ? 13.458 -4.000 -1.344 1.00 92.38 170 LEU A N 1
ATOM 1349 C CA . LEU A 1 170 ? 12.636 -5.205 -1.399 1.00 92.38 170 LEU A CA 1
ATOM 1350 C C . LEU A 1 170 ? 12.540 -5.887 -0.026 1.00 92.38 170 LEU A C 1
ATOM 1352 O O . LEU A 1 170 ? 11.446 -6.234 0.418 1.00 92.38 170 LEU A O 1
ATOM 1356 N N . TRP A 1 171 ? 13.664 -6.024 0.681 1.00 95.44 171 TRP A N 1
ATOM 1357 C CA . TRP A 1 171 ? 13.696 -6.566 2.043 1.00 95.44 171 TRP A CA 1
ATOM 1358 C C . TRP A 1 171 ? 12.898 -5.707 3.024 1.00 95.44 171 TRP A C 1
ATOM 1360 O O . TRP A 1 171 ? 12.168 -6.239 3.866 1.00 95.44 171 TRP A O 1
ATOM 1370 N N . LEU A 1 172 ? 12.974 -4.383 2.882 1.00 96.19 172 LEU A N 1
ATOM 1371 C CA . LEU A 1 172 ? 12.127 -3.461 3.630 1.00 96.19 172 LEU A CA 1
ATOM 1372 C C . LEU A 1 172 ? 10.640 -3.711 3.329 1.00 96.19 172 LEU A C 1
ATOM 1374 O O . LEU A 1 172 ? 9.845 -3.833 4.261 1.00 96.19 172 LEU A O 1
ATOM 1378 N N . GLY A 1 173 ? 10.267 -3.883 2.060 1.00 94.94 173 GLY A N 1
ATOM 1379 C CA . GLY A 1 173 ? 8.910 -4.260 1.656 1.00 94.94 173 GLY A CA 1
ATOM 1380 C C . GLY A 1 173 ? 8.437 -5.565 2.307 1.00 94.94 173 GLY A C 1
ATOM 1381 O O . GLY A 1 173 ? 7.345 -5.616 2.876 1.00 94.94 173 GLY A O 1
ATOM 1382 N N . TYR A 1 174 ? 9.278 -6.602 2.323 1.00 94.44 174 TYR A N 1
ATOM 1383 C CA . TYR A 1 174 ? 8.966 -7.882 2.973 1.00 94.44 174 TYR A CA 1
ATOM 1384 C C . TYR A 1 174 ? 8.786 -7.771 4.488 1.00 94.44 174 TYR A C 1
ATOM 1386 O O . TYR A 1 174 ? 7.934 -8.463 5.055 1.00 94.44 174 TYR A O 1
ATOM 1394 N N . SER A 1 175 ? 9.502 -6.856 5.145 1.00 95.25 175 SER A N 1
ATOM 1395 C CA . SER A 1 175 ? 9.341 -6.614 6.582 1.00 95.25 175 SER A CA 1
ATOM 1396 C C . SER A 1 175 ? 7.925 -6.149 6.969 1.00 95.25 175 SER A C 1
ATOM 1398 O O . SER A 1 175 ? 7.479 -6.425 8.082 1.00 95.25 175 SER A O 1
ATOM 1400 N N . ASN A 1 176 ? 7.150 -5.557 6.048 1.00 94.19 176 ASN A N 1
ATOM 1401 C CA . ASN A 1 176 ? 5.747 -5.176 6.275 1.00 94.19 176 ASN A CA 1
ATOM 1402 C C . ASN A 1 176 ? 4.901 -6.335 6.832 1.00 94.19 176 ASN A C 1
ATOM 1404 O O . ASN A 1 176 ? 4.102 -6.160 7.755 1.00 94.19 176 ASN A O 1
ATOM 1408 N N . SER A 1 177 ? 5.092 -7.541 6.292 1.00 93.06 177 SER A N 1
ATOM 1409 C CA . SER A 1 177 ? 4.341 -8.728 6.707 1.00 93.06 177 SER A CA 1
ATOM 1410 C C . SER A 1 177 ? 4.603 -9.110 8.166 1.00 93.06 177 SER A C 1
ATOM 1412 O O . SER A 1 177 ? 3.688 -9.590 8.833 1.00 93.06 177 SER A O 1
ATOM 1414 N N . PHE A 1 178 ? 5.806 -8.840 8.682 1.00 91.19 178 PHE A N 1
ATOM 1415 C CA . PHE A 1 178 ? 6.179 -9.081 10.078 1.00 91.19 178 PHE A CA 1
ATOM 1416 C C . PHE A 1 178 ? 5.486 -8.110 11.046 1.00 91.19 178 PHE A C 1
ATOM 1418 O O . PHE A 1 178 ? 5.049 -8.512 12.126 1.00 91.19 178 PHE A O 1
ATOM 1425 N N . PHE A 1 179 ? 5.309 -6.847 10.653 1.00 90.81 179 PHE A N 1
ATOM 1426 C CA . PHE A 1 179 ? 4.649 -5.855 11.505 1.00 90.81 179 PHE A CA 1
ATOM 1427 C C . PHE A 1 179 ? 3.151 -6.117 11.692 1.00 90.81 179 PHE A C 1
ATOM 1429 O O . PHE A 1 179 ? 2.606 -5.772 12.740 1.00 90.81 179 PHE A O 1
ATOM 1436 N N . ASN A 1 180 ? 2.484 -6.764 10.730 1.00 89.06 180 ASN A N 1
ATOM 1437 C CA . ASN A 1 180 ? 1.045 -7.030 10.792 1.00 89.06 180 ASN A CA 1
ATOM 1438 C C . ASN A 1 180 ? 0.634 -7.777 12.089 1.00 89.06 180 ASN A C 1
ATOM 1440 O O . ASN A 1 180 ? -0.137 -7.207 12.867 1.00 89.06 180 ASN A O 1
ATOM 1444 N N . PRO A 1 181 ? 1.162 -8.983 12.410 1.00 89.69 181 PRO A N 1
ATOM 1445 C CA . PRO A 1 181 ? 0.901 -9.651 13.691 1.00 89.69 181 PRO A CA 1
ATOM 1446 C C . PRO A 1 181 ? 1.210 -8.808 14.935 1.00 89.69 181 PRO A C 1
ATOM 1448 O O . PRO A 1 181 ? 0.412 -8.810 15.872 1.00 89.69 181 PRO A O 1
ATOM 1451 N N . LEU A 1 182 ? 2.327 -8.070 14.948 1.00 87.12 182 LEU A N 1
ATOM 1452 C CA . LEU A 1 182 ? 2.732 -7.232 16.087 1.00 87.12 182 LEU A CA 1
ATOM 1453 C C . LEU A 1 182 ? 1.735 -6.099 16.355 1.00 87.12 182 LEU A C 1
ATOM 1455 O O . LEU A 1 182 ? 1.376 -5.824 17.499 1.00 87.12 182 LEU A O 1
ATOM 1459 N N . ILE A 1 183 ? 1.241 -5.461 15.295 1.00 88.94 183 ILE A N 1
ATOM 1460 C CA . ILE A 1 183 ? 0.230 -4.406 15.395 1.00 88.94 183 ILE A CA 1
ATOM 1461 C C . ILE A 1 183 ? -1.085 -4.996 15.923 1.00 88.94 183 ILE A C 1
ATOM 1463 O O . ILE A 1 183 ? -1.710 -4.419 16.818 1.00 88.94 183 ILE A O 1
ATOM 1467 N N . TYR A 1 184 ? -1.498 -6.168 15.429 1.00 86.75 184 TYR A N 1
ATOM 1468 C CA . TYR A 1 184 ? -2.719 -6.819 15.910 1.00 86.75 184 TYR A CA 1
ATOM 1469 C C . TYR A 1 184 ? -2.631 -7.196 17.392 1.00 86.75 184 TYR A C 1
ATOM 1471 O O . TYR A 1 184 ? -3.582 -6.950 18.135 1.00 86.75 184 TYR A O 1
ATOM 1479 N N . THR A 1 185 ? -1.508 -7.741 17.862 1.00 86.44 185 THR A N 1
ATOM 1480 C CA . THR A 1 185 ? -1.343 -8.113 19.278 1.00 86.44 185 THR A CA 1
ATOM 1481 C C . THR A 1 185 ? -1.213 -6.899 20.201 1.00 86.44 185 THR A C 1
ATOM 1483 O O . THR A 1 185 ? -1.710 -6.941 21.329 1.00 86.44 185 THR A O 1
ATOM 1486 N N . ALA A 1 186 ? -0.632 -5.791 19.735 1.00 82.38 186 ALA A N 1
ATOM 1487 C CA . ALA A 1 186 ? -0.514 -4.560 20.517 1.00 82.38 186 ALA A CA 1
ATOM 1488 C C . ALA A 1 186 ? -1.863 -3.840 20.709 1.00 82.38 186 ALA A C 1
ATOM 1490 O O . ALA A 1 186 ? -2.191 -3.408 21.816 1.00 82.38 186 ALA A O 1
ATOM 1491 N N . PHE A 1 187 ? -2.670 -3.726 19.648 1.00 79.25 187 PHE A N 1
ATOM 1492 C CA . PHE A 1 187 ? -3.872 -2.879 19.654 1.00 79.25 187 PHE A CA 1
ATOM 1493 C C . PHE A 1 187 ? -5.190 -3.649 19.799 1.00 79.25 187 PHE A C 1
ATOM 1495 O O . PHE A 1 187 ? -6.217 -3.043 20.126 1.00 79.25 187 PHE A O 1
ATOM 1502 N N . ASN A 1 188 ? -5.190 -4.977 19.629 1.00 80.75 188 ASN A N 1
ATOM 1503 C CA . ASN A 1 188 ? -6.384 -5.806 19.768 1.00 80.75 188 ASN A CA 1
ATOM 1504 C C . ASN A 1 188 ? -6.272 -6.785 20.949 1.00 80.75 188 ASN A C 1
ATOM 1506 O O . ASN A 1 188 ? -5.688 -7.863 20.857 1.00 80.75 188 ASN A O 1
ATOM 1510 N N . LYS A 1 189 ? -6.921 -6.426 22.066 1.00 77.50 189 LYS A N 1
ATOM 1511 C CA . LYS A 1 189 ? -6.926 -7.214 23.313 1.00 77.50 189 LYS A CA 1
ATOM 1512 C C . LYS A 1 189 ? -7.457 -8.640 23.116 1.00 77.50 189 LYS A C 1
ATOM 1514 O O . LYS A 1 189 ? -6.976 -9.552 23.776 1.00 77.50 189 LYS A O 1
ATOM 1519 N N . ASN A 1 190 ? -8.390 -8.848 22.182 1.00 79.19 190 ASN A N 1
ATOM 1520 C CA . ASN A 1 190 ? -8.901 -10.186 21.876 1.00 79.19 190 ASN A CA 1
ATOM 1521 C C . ASN A 1 190 ? -7.826 -11.054 21.205 1.00 79.19 190 ASN A C 1
ATOM 1523 O O . ASN A 1 190 ? -7.670 -12.212 21.581 1.00 79.19 190 ASN A O 1
ATOM 1527 N N . TYR A 1 191 ? -7.059 -10.488 20.266 1.00 79.06 191 TYR A N 1
ATOM 1528 C CA . TYR A 1 191 ? -5.936 -11.184 19.626 1.00 79.06 191 TYR A CA 1
ATOM 1529 C C . TYR A 1 191 ? -4.804 -11.449 20.612 1.00 79.06 191 TYR A C 1
ATOM 1531 O O . TYR A 1 191 ? -4.291 -12.560 20.660 1.00 79.06 191 TYR A O 1
ATOM 1539 N N . ASN A 1 192 ? -4.453 -10.462 21.438 1.00 82.38 192 ASN A N 1
ATOM 1540 C CA . ASN A 1 192 ? -3.438 -10.623 22.478 1.00 82.38 192 ASN A CA 1
ATOM 1541 C C . ASN A 1 192 ? -3.803 -11.752 23.454 1.00 82.38 192 ASN A C 1
ATOM 1543 O O . ASN A 1 192 ? -2.988 -12.620 23.739 1.00 82.38 192 ASN A O 1
ATOM 1547 N N . ASN A 1 193 ? -5.056 -11.794 23.915 1.00 81.19 193 ASN A N 1
ATOM 1548 C CA . ASN A 1 193 ? -5.525 -12.852 24.806 1.00 81.19 193 ASN A CA 1
ATOM 1549 C C . ASN A 1 193 ? -5.520 -14.229 24.126 1.00 81.19 193 ASN A C 1
ATOM 1551 O O . ASN A 1 193 ? -5.135 -15.208 24.756 1.00 81.19 193 ASN A O 1
ATOM 1555 N N . ALA A 1 194 ? -5.907 -14.318 22.850 1.00 82.75 194 ALA A N 1
ATOM 1556 C CA . ALA A 1 194 ? -5.824 -15.565 22.090 1.00 82.75 194 ALA A CA 1
ATOM 1557 C C . ALA A 1 194 ? -4.370 -16.039 21.924 1.00 82.75 194 ALA A C 1
ATOM 1559 O O . ALA A 1 194 ? -4.090 -17.216 22.125 1.00 82.75 194 ALA A O 1
ATOM 1560 N N . PHE A 1 195 ? -3.446 -15.119 21.634 1.00 83.62 195 PHE A N 1
ATOM 1561 C CA . PHE A 1 195 ? -2.016 -15.406 21.526 1.00 83.62 195 PHE A CA 1
ATOM 1562 C C . PHE A 1 195 ? -1.454 -15.885 22.868 1.00 83.62 195 PHE A C 1
ATOM 1564 O O . PHE A 1 195 ? -0.867 -16.955 22.939 1.00 83.62 195 PHE A O 1
ATOM 1571 N N . LYS A 1 196 ? -1.730 -15.171 23.966 1.00 82.12 196 LYS A N 1
ATOM 1572 C CA . LYS A 1 196 ? -1.348 -15.605 25.319 1.00 82.12 196 LYS A CA 1
ATOM 1573 C C . LYS A 1 196 ? -1.892 -16.991 25.654 1.00 82.12 196 LYS A C 1
ATOM 1575 O O . LYS A 1 196 ? -1.151 -17.811 26.170 1.00 82.12 196 LYS A O 1
ATOM 1580 N N . ASN A 1 197 ? -3.149 -17.276 25.322 1.00 82.81 197 ASN A N 1
ATOM 1581 C CA . ASN A 1 197 ? -3.731 -18.597 25.556 1.00 82.81 197 ASN A CA 1
ATOM 1582 C C . ASN A 1 197 ? -3.044 -19.699 24.737 1.00 82.81 197 ASN A C 1
ATOM 1584 O O . ASN A 1 197 ? -2.903 -20.800 25.249 1.00 82.81 197 ASN A O 1
ATOM 1588 N N . LEU A 1 198 ? -2.604 -19.409 23.510 1.00 85.19 198 LEU A N 1
ATOM 1589 C CA . LEU A 1 198 ? -1.841 -20.342 22.674 1.00 85.19 198 LEU A CA 1
ATOM 1590 C C . LEU A 1 198 ? -0.495 -20.729 23.307 1.00 85.19 198 LEU A C 1
ATOM 1592 O O . LEU A 1 198 ? -0.156 -21.902 23.293 1.00 85.19 198 LEU A O 1
ATOM 1596 N N . PHE A 1 199 ? 0.231 -19.774 23.898 1.00 80.62 199 PHE A N 1
ATOM 1597 C CA . PHE A 1 199 ? 1.554 -20.026 24.496 1.00 80.62 199 PHE A CA 1
ATOM 1598 C C . PHE A 1 199 ? 1.527 -20.424 25.980 1.00 80.62 199 PHE A C 1
ATOM 1600 O O . PHE A 1 199 ? 2.525 -20.923 26.482 1.00 80.62 199 PHE A O 1
ATOM 1607 N N . VAL A 1 200 ? 0.425 -20.179 26.699 1.00 77.56 200 VAL A N 1
ATOM 1608 C CA . VAL A 1 200 ? 0.290 -20.488 28.140 1.00 77.56 200 VAL A CA 1
ATOM 1609 C C . VAL A 1 200 ? -0.474 -21.795 28.394 1.00 77.56 200 VAL A C 1
ATOM 1611 O O . VAL A 1 200 ? -0.329 -22.377 29.463 1.00 77.56 200 VAL A O 1
ATOM 1614 N N . LYS A 1 201 ? -1.297 -22.273 27.447 1.00 64.25 201 LYS A N 1
ATOM 1615 C CA . LYS A 1 201 ? -1.968 -23.592 27.531 1.00 64.25 201 LYS A CA 1
ATOM 1616 C C . LYS A 1 201 ? -1.225 -24.710 26.787 1.00 64.25 201 LYS A C 1
ATOM 1618 O O . LYS A 1 201 ? -1.838 -25.729 26.472 1.00 64.25 201 LYS A O 1
ATOM 1623 N N . GLN A 1 202 ? 0.055 -24.511 26.501 1.00 51.34 202 GLN A N 1
ATOM 1624 C CA . GLN A 1 202 ? 0.945 -25.538 25.970 1.00 51.34 202 GLN A CA 1
ATOM 1625 C C . GLN A 1 202 ? 1.848 -26.038 27.094 1.00 51.34 202 GLN A C 1
ATOM 1627 O O . GLN A 1 202 ? 2.085 -27.262 27.132 1.00 51.34 202 GLN A O 1
#

pLDDT: mean 76.3, std 21.0, range [23.69, 96.31]

InterPro domains:
  IPR000276 G protein-coupled receptor, rhodopsin-like [PF00001] (2-184)
  IPR000276 G protein-coupled receptor, rhodopsin-like [PR00237] (4-25)
  IPR000276 G pro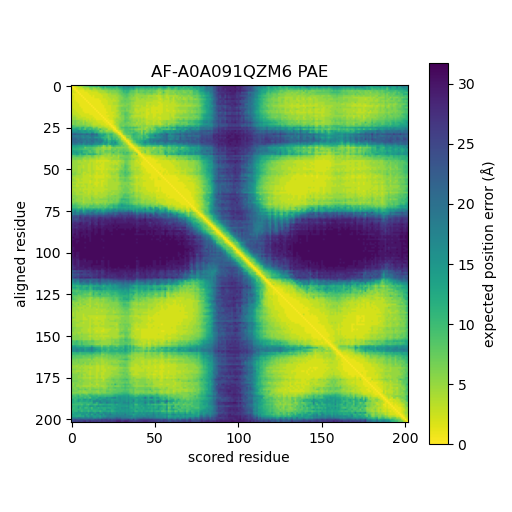tein-coupled receptor, rhodopsin-like [PR00237] (47-70)
  IPR000276 G protein-coupled receptor, rhodopsin-like [PR00237] (129-153)
  IPR000276 G protein-coupled receptor, rhodopsin-like [PR00237] (166-192)
  IPR001397 5-Hydroxytryptamine 5A receptor [PR00518] (29-37)
  IPR001397 5-Hydroxytryptamine 5A receptor [PR00518] (79-95)
  IPR001397 5-Hydroxytryptamine 5A receptor [PR00518] (95-104)
  IPR002231 5-hydroxytryptamine receptor family [PR01101] (47-55)
  IPR002231 5-hydroxytryptamine receptor family [PR01101] (147-158)
  IPR002231 5-hy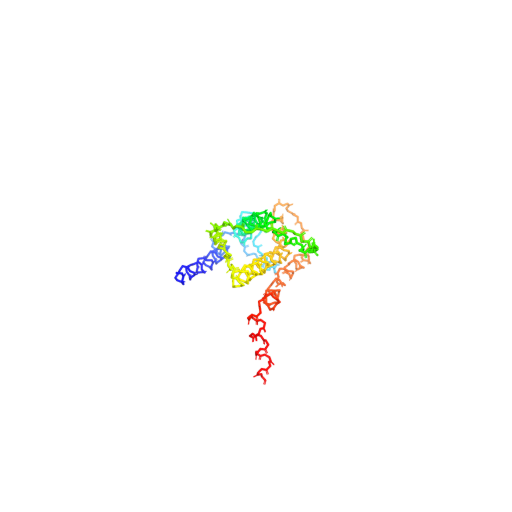droxytryptamine receptor family [PR01101] (185-190)
  IPR017452 GPCR, rhodopsin-like, 7TM [PS50262] (1-184)

Foldseek 3Di:
DVVVVVVVVVVVVVLLCCLVCVVVVVNADDDDPVPVDDDDGLPLVSLCCSLCSVPVVVLVVLVVVLVVVVVVVVVVVVVVVVPPPDPDDDDDDDDDDDDDDDDDPPPPPPVPVPPDPPVVVVVVLVVLVSVLSVVLSVLQCVLQVQLSVCSNVCSVVVDDDDVVSNVVSVVSNVCSVVVNLVSCLVRPVVSVVVVCCVVVVD

Organism: Leptosomus discolor (NCBI:txid188344)

Solvent-accessible surface area (backbone atoms o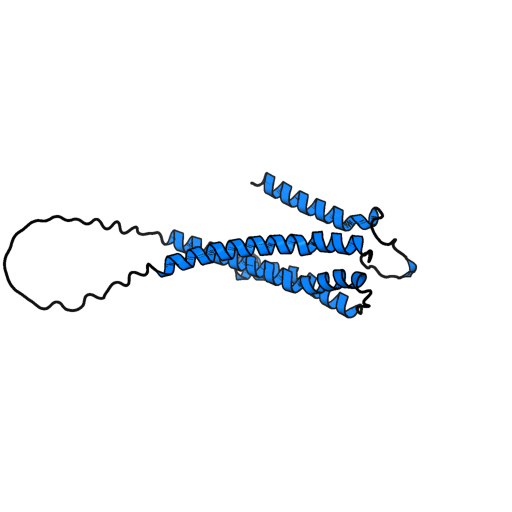nly — not comparable to full-atom values): 12185 Å² total; per-residue (Å²): 108,70,70,57,53,52,50,51,51,52,51,51,53,51,53,51,49,53,60,71,46,35,47,80,77,68,52,41,64,77,88,64,82,89,67,86,67,96,68,80,55,66,34,58,71,48,35,52,52,43,49,34,66,72,43,53,51,55,46,53,52,52,52,50,53,49,49,52,50,50,52,54,53,52,54,58,54,65,63,59,74,76,69,75,80,73,82,77,82,90,78,83,91,80,85,92,84,88,86,89,87,82,94,72,90,73,80,74,76,72,78,75,73,80,80,45,76,67,57,58,52,50,51,53,51,52,50,46,52,51,49,48,52,51,49,54,52,50,47,47,47,70,23,36,47,62,36,54,50,50,58,53,44,33,53,75,69,70,49,88,73,60,69,68,58,57,48,55,26,47,53,41,33,56,47,39,67,62,49,52,62,54,53,44,42,74,67,31,68,70,50,32,52,52,52,50,48,62,72,71,76,107

Secondary structure (DSSP, 8-state):
-HHHHHHHHHHHHHHHHHHHHGGGGT-S----GGG--------HHHHHHHHIIIIIHHHHHHHHHHHHHHHHHHHHHHHHTT---PPPP---------------------------HHHHHHHHHHHHHHHHHHHHHHHHHHHHHHHHHHHHHHHHHT----HHHHHHHHHHHHHHHHHHHHHHHHH-HHHHHHHHHHHH--

Radius of gyration: 29.54 Å; Cα contacts (8 Å, |Δi|>4): 84; chains: 1; bounding box: 70×61×83 Å

Nearest PDB structures (foldseek):
  4amj-assembly1_A  TM=8.311E-01  e=1.430E-05  Meleagris gallopavo
  3rze-assembly1_A  TM=9.166E-01  e=5.166E-04  Homo sapiens
  6wjc-assembly1_A  TM=9.142E-01  e=1.590E-03  Homo sapiens
  8jjo-assembly1_F  TM=7.093E-01  e=2.867E-04  Homo sapiens
  6ol9-assembly1_A  TM=8.421E-01  e=2.193E-03  Homo sapiens